Protein AF-A0A0R3VZ69-F1 (afdb_monomer)

Radius of gyration: 22.79 Å; Cα contacts (8 Å, |Δi|>4): 181; chains: 1; bounding box: 46×58×61 Å

Mean predicted aligned error: 8.03 Å

Sequence (178 aa):
MNERQQGGKPVKEMGTLGGEHLPYFGPARAVRAKAWAQECSQSAGGVSLALAERHLDRRLCRPVPRSSPPTVADIIGRALDKVGAYNELSNKEHVVALVDEEMCINCGKCYMTCNDTGYQAIDFDAKTHLPVVREADCTGCTLCHSVCPVPDCIRMVERKTLYMPKRGIPVASTSPVP

pLDDT: mean 87.24, std 14.24, range [51.06, 98.75]

InterPro domains:
  IPR017896 4Fe-4S ferredoxin-type, iron-sulphur binding domain [PS51379] (95-127)
  IPR017896 4Fe-4S ferredoxin-type, iron-sulphur binding domain [PS51379] (129-159)
  IPR017900 4Fe-4S ferredoxin, iron-sulphur binding, conserved site [PS00198] (138-149)

Structure (mmCIF, N/CA/C/O backbone):
data_AF-A0A0R3VZ69-F1
#
_entry.id   AF-A0A0R3VZ69-F1
#
loop_
_atom_site.group_PDB
_atom_site.id
_atom_site.type_symbol
_atom_site.label_atom_id
_atom_site.label_alt_id
_atom_site.label_comp_id
_atom_site.label_asym_id
_atom_site.label_entity_id
_atom_site.label_seq_id
_atom_site.pdbx_PDB_ins_code
_atom_site.Cartn_x
_atom_site.Cartn_y
_atom_site.Cartn_z
_atom_site.occupancy
_atom_site.B_iso_or_equiv
_atom_site.auth_seq_id
_atom_site.auth_comp_id
_atom_site.auth_asym_id
_atom_site.auth_atom_id
_atom_site.pdbx_PDB_model_num
ATOM 1 N N . MET A 1 1 ? -2.264 -15.240 -0.265 1.00 54.81 1 MET A N 1
ATOM 2 C CA . MET A 1 1 ? -2.393 -13.964 0.465 1.00 54.81 1 MET A CA 1
ATOM 3 C C . MET A 1 1 ? -2.608 -14.282 1.922 1.00 54.81 1 MET A C 1
ATOM 5 O O . MET A 1 1 ? -3.413 -15.165 2.207 1.00 54.81 1 MET A O 1
ATOM 9 N N . ASN A 1 2 ? -1.871 -13.617 2.808 1.00 74.88 2 ASN A N 1
ATOM 10 C CA . ASN A 1 2 ? -2.148 -13.723 4.231 1.00 74.88 2 ASN A CA 1
ATOM 11 C C . ASN A 1 2 ? -3.510 -13.102 4.548 1.00 74.88 2 ASN A C 1
ATOM 13 O O . ASN A 1 2 ? -3.947 -12.148 3.900 1.00 74.88 2 ASN A O 1
ATOM 17 N N . GLU A 1 3 ? -4.189 -13.702 5.517 1.00 83.94 3 GLU A N 1
ATOM 18 C CA . GLU A 1 3 ? -5.458 -13.213 6.036 1.00 83.94 3 GLU A CA 1
ATOM 19 C C . GLU A 1 3 ? -5.244 -11.868 6.744 1.00 83.94 3 GLU A C 1
ATOM 21 O O . GLU A 1 3 ? -4.216 -11.664 7.396 1.00 83.94 3 GLU A O 1
ATOM 26 N N . ARG A 1 4 ? -6.204 -10.941 6.607 1.00 89.62 4 ARG A N 1
ATOM 27 C CA . ARG A 1 4 ? -6.159 -9.658 7.321 1.00 89.62 4 ARG A CA 1
ATOM 28 C C . ARG A 1 4 ? -6.141 -9.922 8.816 1.00 89.62 4 ARG A C 1
ATOM 30 O O . ARG A 1 4 ? -7.038 -10.594 9.321 1.00 89.62 4 ARG A O 1
ATOM 37 N N . GLN A 1 5 ? -5.146 -9.390 9.517 1.00 91.38 5 GLN A N 1
ATOM 38 C CA . GLN A 1 5 ? -4.933 -9.717 10.921 1.00 91.38 5 GLN A CA 1
ATOM 39 C C . GLN A 1 5 ? -4.423 -8.535 11.742 1.00 91.38 5 GLN A C 1
ATOM 41 O O . GLN A 1 5 ? -3.716 -7.668 11.233 1.00 91.38 5 GLN A O 1
ATOM 46 N N . GLN A 1 6 ? -4.772 -8.543 13.027 1.00 91.75 6 GLN A N 1
ATOM 47 C CA . GLN A 1 6 ? -4.284 -7.623 14.050 1.00 91.75 6 GLN A CA 1
ATOM 48 C C . GLN A 1 6 ? -3.885 -8.428 15.284 1.00 91.75 6 GLN A C 1
ATOM 50 O O . GLN A 1 6 ? -4.680 -9.196 15.831 1.00 91.75 6 GLN A O 1
ATOM 55 N N . GLY A 1 7 ? -2.626 -8.295 15.710 1.00 89.56 7 GLY A N 1
ATOM 56 C CA . GLY A 1 7 ? -2.080 -9.076 16.826 1.00 89.56 7 GLY A CA 1
ATOM 57 C C . GLY A 1 7 ? -2.152 -10.598 16.619 1.00 89.56 7 GLY A C 1
ATOM 58 O O . GLY A 1 7 ? -2.357 -11.338 17.578 1.00 89.56 7 GLY A O 1
ATOM 59 N N . GLY A 1 8 ? -2.057 -11.066 15.374 1.00 87.94 8 GLY A N 1
ATOM 60 C CA . GLY A 1 8 ? -2.156 -12.475 14.983 1.00 87.94 8 GLY A CA 1
ATOM 61 C C . GLY A 1 8 ? -3.585 -13.003 14.833 1.00 87.94 8 GLY A C 1
ATOM 62 O O . GLY A 1 8 ? -3.759 -14.176 14.508 1.00 87.94 8 GLY A O 1
ATOM 63 N N . LYS A 1 9 ? -4.611 -12.177 15.076 1.00 88.31 9 LYS A N 1
ATOM 64 C CA . LYS A 1 9 ? -6.023 -12.577 15.005 1.00 88.31 9 LYS A CA 1
ATOM 65 C C . LYS A 1 9 ? -6.677 -12.044 13.735 1.00 88.31 9 LYS A C 1
ATOM 67 O O . LYS A 1 9 ? -6.415 -10.892 13.391 1.00 88.31 9 LYS A O 1
ATOM 72 N N . PRO A 1 10 ? -7.544 -12.828 13.072 1.00 86.81 10 PRO A N 1
ATOM 73 C CA . PRO A 1 10 ? -8.233 -12.382 11.871 1.00 86.81 10 PRO A CA 1
ATOM 74 C C . PRO A 1 10 ? -9.130 -11.177 12.168 1.00 86.81 10 PRO A C 1
ATOM 76 O O . PRO A 1 10 ? -9.785 -11.104 13.212 1.00 86.81 10 PRO A O 1
ATOM 79 N N . VAL A 1 11 ? -9.145 -10.228 11.240 1.00 85.25 11 VAL A N 1
ATOM 80 C CA . VAL A 1 11 ? -9.924 -8.990 11.318 1.00 85.25 11 VAL A CA 1
ATOM 81 C C . VAL A 1 11 ? -11.234 -9.146 10.542 1.00 85.25 11 VAL A C 1
ATOM 83 O O . VAL A 1 11 ? -11.251 -9.722 9.456 1.00 85.25 11 VAL A O 1
ATOM 86 N N . LYS A 1 12 ? -12.339 -8.625 11.091 1.00 73.44 12 LYS A N 1
ATOM 87 C CA . LYS A 1 12 ? -13.643 -8.559 10.406 1.00 73.44 12 LYS A CA 1
ATOM 88 C C . LYS A 1 12 ? -13.703 -7.364 9.445 1.00 73.44 12 LYS A C 1
ATOM 90 O O . LYS A 1 12 ? -13.024 -6.367 9.662 1.00 73.44 12 LYS A O 1
ATOM 95 N N . GLU A 1 13 ? -14.496 -7.467 8.379 1.00 67.38 13 GLU A N 1
ATOM 96 C CA . GLU A 1 13 ? -14.535 -6.461 7.307 1.00 67.38 13 GLU A CA 1
ATOM 97 C C . GLU A 1 13 ? -15.086 -5.085 7.733 1.00 67.38 13 GLU A C 1
ATOM 99 O O . GLU A 1 13 ? -15.904 -4.951 8.643 1.00 67.38 13 GLU A O 1
ATOM 104 N N . MET A 1 14 ? -14.641 -4.049 7.014 1.00 54.78 14 MET A N 1
ATOM 105 C CA . MET A 1 14 ? -14.893 -2.622 7.274 1.00 54.78 14 MET A CA 1
ATOM 106 C C . MET A 1 14 ? -16.381 -2.214 7.207 1.00 54.78 14 MET A C 1
ATOM 108 O O . MET A 1 14 ? -16.790 -1.253 7.857 1.00 54.78 14 MET A O 1
ATOM 112 N N . GLY A 1 15 ? -17.210 -2.954 6.456 1.00 52.81 15 GLY A N 1
ATOM 113 C CA . GLY A 1 15 ? -18.628 -2.624 6.231 1.00 52.81 15 GLY A CA 1
ATOM 114 C C . GLY A 1 15 ? -19.481 -2.580 7.505 1.00 52.81 15 GLY A C 1
ATOM 115 O O . GLY A 1 15 ? -20.505 -1.907 7.544 1.00 52.81 15 GLY A O 1
ATOM 116 N N . THR A 1 16 ? -19.030 -3.236 8.575 1.00 51.06 16 THR A N 1
ATOM 117 C CA . THR A 1 16 ? -19.736 -3.321 9.862 1.00 51.06 16 THR A CA 1
ATOM 118 C C . THR A 1 16 ? -19.630 -2.069 10.749 1.00 51.06 16 THR A C 1
ATOM 120 O O . TH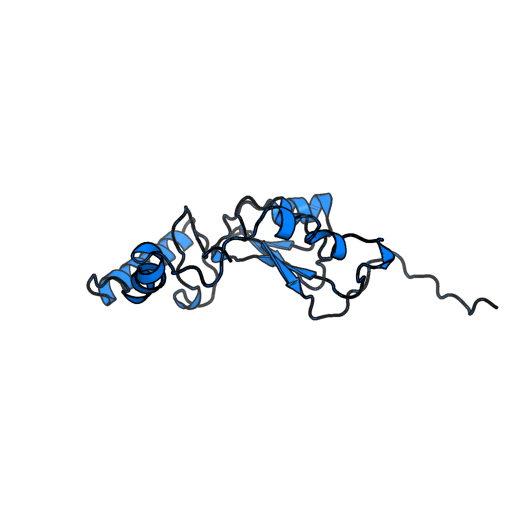R A 1 16 ? -20.287 -2.020 11.785 1.00 51.06 16 THR A O 1
ATOM 123 N N . LEU A 1 17 ? -18.819 -1.063 10.384 1.00 56.12 17 LEU A N 1
ATOM 124 C CA . LEU A 1 17 ? -18.479 0.078 11.259 1.00 56.12 17 LEU A CA 1
ATOM 125 C C . LEU A 1 17 ? -18.846 1.472 10.710 1.00 56.12 17 LEU A C 1
ATOM 127 O O . LEU A 1 17 ? -18.433 2.472 11.288 1.00 56.12 17 LEU A O 1
ATOM 131 N N . GLY A 1 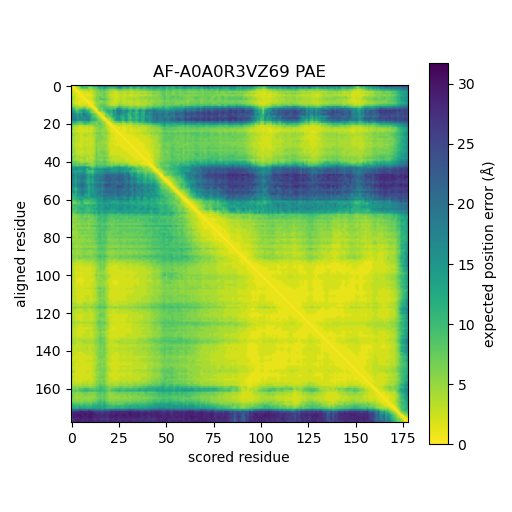18 ? -19.659 1.567 9.651 1.00 53.88 18 GLY A N 1
ATOM 132 C CA . GLY A 1 18 ? -20.225 2.855 9.214 1.00 53.88 18 GLY A CA 1
ATOM 133 C C . GLY A 1 18 ? -19.371 3.675 8.237 1.00 53.88 18 GLY A C 1
ATOM 134 O O . GLY A 1 18 ? -19.572 4.879 8.129 1.00 53.88 18 GLY A O 1
ATOM 135 N N . GLY A 1 19 ? -18.461 3.039 7.494 1.00 58.22 19 GLY A N 1
ATOM 136 C CA . GLY A 1 19 ? -17.820 3.626 6.308 1.00 58.22 19 GLY A CA 1
ATOM 137 C C . GLY A 1 19 ? -16.549 4.450 6.547 1.00 58.22 19 GLY A C 1
ATOM 138 O O . GLY A 1 19 ? -15.791 4.630 5.601 1.00 58.22 19 GLY A O 1
ATOM 139 N N . GLU A 1 20 ? -16.267 4.887 7.777 1.00 69.19 20 GLU A N 1
ATOM 140 C CA . GLU A 1 20 ? -14.974 5.488 8.141 1.00 69.19 20 GLU A CA 1
ATOM 141 C C . GLU A 1 20 ? -14.034 4.445 8.762 1.00 69.19 20 GLU A C 1
ATOM 143 O O . GLU A 1 20 ? -14.451 3.608 9.570 1.00 69.19 20 GLU A O 1
ATOM 148 N N . HIS A 1 21 ? -12.747 4.493 8.401 1.00 77.88 21 HIS A N 1
ATOM 149 C CA . HIS A 1 21 ? -11.756 3.572 8.953 1.00 77.88 21 HIS A CA 1
ATOM 150 C C . HIS A 1 21 ? -11.407 3.930 10.399 1.00 77.88 21 HIS A C 1
ATOM 152 O O . HIS A 1 21 ? -10.919 5.021 10.702 1.00 77.88 21 HIS A O 1
ATOM 158 N N . LEU A 1 22 ? -11.669 2.991 11.310 1.00 87.69 22 LEU A N 1
ATOM 159 C CA . LEU A 1 22 ? -11.436 3.164 12.739 1.00 87.69 22 LEU A CA 1
ATOM 160 C C . LEU A 1 22 ? -10.125 2.482 13.154 1.00 87.69 22 LEU A C 1
ATOM 162 O O . LEU A 1 22 ? -10.066 1.245 13.141 1.00 87.69 22 LEU A O 1
ATOM 166 N N . PRO A 1 23 ? -9.105 3.230 13.615 1.00 91.50 23 PRO A N 1
ATOM 167 C CA . PRO A 1 23 ? -7.871 2.629 14.099 1.00 91.50 23 PRO A CA 1
ATOM 168 C C . PRO A 1 23 ? -8.077 1.876 15.423 1.00 91.50 23 PRO A C 1
ATOM 170 O O . PRO A 1 23 ? -9.072 2.033 16.138 1.00 91.50 23 PRO A O 1
ATOM 173 N N . TYR A 1 24 ? -7.090 1.063 15.797 1.00 92.69 24 TYR A N 1
ATOM 174 C CA . TYR A 1 24 ? -7.160 0.168 16.958 1.00 92.69 24 TYR A CA 1
ATOM 175 C C . TYR A 1 24 ? -6.772 0.827 18.297 1.00 92.69 24 TYR A C 1
ATOM 177 O O . TYR A 1 24 ? -6.461 0.134 19.270 1.00 92.69 24 TYR A O 1
ATOM 185 N N . PHE A 1 25 ? -6.823 2.158 18.393 1.00 94.25 25 PHE A N 1
ATOM 186 C CA . PHE A 1 25 ? -6.474 2.913 19.602 1.00 94.25 25 PHE A CA 1
ATOM 187 C C . PHE A 1 25 ? -7.507 3.998 19.949 1.00 94.25 25 PHE A C 1
ATOM 189 O O . PHE A 1 25 ? -8.414 4.303 19.175 1.00 94.25 25 PHE A O 1
ATOM 196 N N . GLY A 1 26 ? -7.386 4.562 21.156 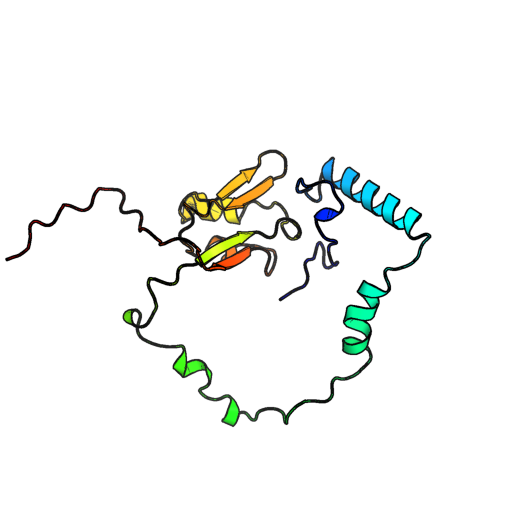1.00 94.38 26 GLY A N 1
ATOM 197 C CA . GLY A 1 26 ? -8.179 5.712 21.600 1.00 94.38 26 GLY A CA 1
ATOM 198 C C . GLY A 1 26 ? -9.704 5.496 21.541 1.00 94.38 26 GLY A C 1
ATOM 199 O O . GLY A 1 26 ? -10.177 4.394 21.840 1.00 94.38 26 GLY A O 1
ATOM 200 N N . PRO A 1 27 ? -10.495 6.526 21.175 1.00 92.44 27 PRO A N 1
ATOM 201 C CA . PRO A 1 27 ? -11.954 6.419 21.116 1.00 92.44 27 PRO A CA 1
ATOM 202 C C . PRO A 1 27 ? -12.433 5.446 20.029 1.00 92.44 27 PRO A C 1
ATOM 204 O O . PRO A 1 27 ? -13.421 4.743 20.235 1.00 92.44 27 PRO A O 1
ATOM 207 N N . ALA A 1 28 ? -11.702 5.331 18.916 1.00 90.62 28 ALA A N 1
ATOM 208 C CA . ALA A 1 28 ? -12.013 4.395 17.839 1.00 90.62 28 ALA A CA 1
ATOM 209 C C . ALA A 1 28 ? -12.009 2.937 18.332 1.00 90.62 28 ALA A C 1
ATOM 211 O O . ALA A 1 28 ? -12.936 2.178 18.045 1.00 90.62 28 ALA A O 1
ATOM 212 N N . ARG A 1 29 ? -11.052 2.566 19.195 1.00 91.38 29 ARG A N 1
ATOM 213 C CA . ARG A 1 29 ? -11.031 1.244 19.845 1.00 91.38 29 ARG A CA 1
ATOM 214 C C . ARG A 1 29 ? -12.297 0.967 20.660 1.00 91.38 29 ARG A C 1
ATOM 216 O O . ARG A 1 29 ? -12.786 -0.161 20.646 1.00 91.38 29 ARG A O 1
ATOM 223 N N . ALA A 1 30 ? -12.834 1.969 21.358 1.00 91.62 30 ALA A N 1
ATOM 224 C CA . ALA A 1 30 ? -14.067 1.815 22.130 1.00 91.62 30 ALA A CA 1
ATOM 225 C C . ALA A 1 30 ? -15.285 1.601 21.218 1.00 91.62 30 ALA A C 1
ATOM 227 O O . ALA A 1 30 ? -16.148 0.786 21.537 1.00 91.62 30 ALA A O 1
ATOM 228 N N . VAL A 1 31 ? -15.335 2.278 20.066 1.00 90.62 31 VAL A N 1
ATOM 229 C CA . VAL A 1 31 ? -16.375 2.059 19.048 1.00 90.62 31 VAL A CA 1
ATOM 230 C C . VAL A 1 31 ? -16.292 0.635 18.493 1.00 90.62 31 VAL A C 1
ATOM 232 O O . VAL A 1 31 ? -17.295 -0.077 18.509 1.00 90.62 31 VAL A O 1
ATOM 235 N N . ARG A 1 32 ? -15.093 0.166 18.117 1.00 88.56 32 ARG A N 1
ATOM 236 C CA . ARG A 1 32 ? -14.876 -1.220 17.658 1.00 88.56 32 ARG A CA 1
ATOM 237 C C . ARG A 1 32 ? -15.292 -2.247 18.717 1.00 88.56 32 ARG A C 1
ATOM 239 O O . ARG A 1 32 ? -15.941 -3.235 18.390 1.00 88.56 32 ARG A O 1
ATOM 246 N N . ALA A 1 33 ? -14.966 -2.004 19.988 1.00 89.38 33 ALA A N 1
ATOM 247 C CA . ALA A 1 33 ? -15.356 -2.882 21.093 1.00 89.38 33 ALA A CA 1
ATOM 248 C C . ALA A 1 33 ? -16.879 -2.929 21.305 1.00 89.38 33 ALA A C 1
ATOM 250 O O . ALA A 1 33 ? -17.425 -4.001 21.554 1.00 89.38 33 ALA A O 1
ATOM 251 N N . LYS A 1 34 ? -17.573 -1.790 21.174 1.00 90.38 34 LYS A N 1
ATOM 252 C CA . LYS A 1 34 ? -19.042 -1.732 21.240 1.00 90.38 34 LYS A CA 1
ATOM 253 C C . LYS A 1 34 ? -19.687 -2.500 20.090 1.00 90.38 34 LYS A C 1
ATOM 255 O O . LYS A 1 34 ? -20.588 -3.290 20.348 1.00 90.38 34 LYS A O 1
ATOM 260 N N . ALA A 1 35 ? -19.205 -2.310 18.863 1.00 86.81 35 ALA A N 1
ATOM 261 C CA . ALA A 1 35 ? -19.694 -3.043 17.698 1.00 86.81 35 ALA A CA 1
ATOM 262 C C . ALA A 1 35 ? -19.488 -4.556 17.864 1.00 86.81 35 ALA A C 1
ATOM 264 O O . ALA A 1 35 ? -20.416 -5.335 17.668 1.00 86.81 35 ALA A O 1
ATOM 265 N N . TRP A 1 36 ? -18.307 -4.968 18.339 1.00 85.19 36 TRP A N 1
ATOM 266 C CA . TRP A 1 36 ? -18.034 -6.367 18.667 1.00 85.19 36 TRP A CA 1
ATOM 267 C C . TRP A 1 36 ? -18.999 -6.916 19.729 1.00 85.19 36 TRP A C 1
ATOM 269 O O . TRP A 1 36 ? -19.544 -8.003 19.568 1.00 85.19 36 TRP A O 1
ATOM 279 N N . ALA A 1 37 ? -19.248 -6.165 20.807 1.00 87.12 37 ALA A N 1
ATOM 280 C CA . ALA A 1 37 ? -20.163 -6.582 21.868 1.00 87.12 37 ALA A CA 1
ATOM 281 C C . ALA A 1 37 ? -21.620 -6.697 21.386 1.00 87.12 37 ALA A C 1
ATOM 283 O O . ALA A 1 37 ? -22.311 -7.641 21.767 1.00 87.12 37 ALA A O 1
ATOM 284 N N . GLN A 1 38 ? -22.073 -5.769 20.537 1.00 87.25 38 GLN A N 1
ATOM 285 C CA . GLN A 1 38 ? -23.390 -5.827 19.895 1.00 87.25 38 GLN A CA 1
ATOM 286 C C . GLN A 1 38 ? -23.520 -7.057 18.995 1.00 87.25 38 GLN A C 1
ATOM 288 O O . GLN A 1 38 ? -24.536 -7.740 19.021 1.00 87.25 38 GLN A O 1
ATOM 293 N N . GLU A 1 39 ? -22.482 -7.386 18.235 1.00 82.31 39 GLU A N 1
ATOM 294 C CA . GLU A 1 39 ? -22.484 -8.581 17.395 1.00 82.31 39 GLU A CA 1
ATOM 295 C C . GLU A 1 39 ? -22.500 -9.867 18.241 1.00 82.31 39 GLU A C 1
ATOM 297 O O . GLU A 1 39 ? -23.242 -10.806 17.948 1.00 82.31 39 GLU A O 1
ATOM 302 N N . CYS A 1 40 ? -21.735 -9.915 19.337 1.00 82.44 40 CYS A N 1
ATOM 303 C CA . CYS A 1 40 ? -21.761 -11.036 20.280 1.00 82.44 40 CYS A CA 1
ATOM 304 C C . CYS A 1 40 ? -23.139 -11.233 20.931 1.00 82.44 40 CYS A C 1
ATOM 306 O O . CYS A 1 40 ? -23.548 -12.374 21.146 1.00 82.44 40 CYS A O 1
ATOM 308 N N . SER A 1 41 ? -23.862 -10.151 21.243 1.00 85.44 41 SER A N 1
ATOM 309 C CA . SER A 1 41 ? -25.214 -10.258 21.800 1.00 85.44 41 SER A CA 1
ATOM 310 C C . SER A 1 41 ? -26.238 -10.682 20.745 1.00 85.44 41 SER A C 1
ATOM 312 O O . SER A 1 41 ? -27.060 -11.552 21.021 1.00 85.44 41 SER A O 1
ATOM 314 N N . GLN A 1 42 ? -26.151 -10.142 19.525 1.00 85.25 42 GLN A N 1
ATOM 315 C CA . GLN A 1 42 ? -27.035 -10.495 18.406 1.00 85.25 42 GLN A CA 1
ATOM 316 C C . GLN A 1 42 ? -26.855 -11.940 17.942 1.00 85.25 42 GLN A C 1
ATOM 318 O O . GLN A 1 42 ? -27.826 -12.607 17.600 1.00 85.25 42 GLN A O 1
ATOM 323 N N . SER A 1 43 ? -25.622 -12.443 17.966 1.00 80.38 43 SER A N 1
ATOM 324 C CA . SER A 1 43 ? -25.329 -13.845 17.659 1.00 80.38 43 SER A CA 1
ATOM 325 C C . SER A 1 43 ? -25.759 -14.810 18.770 1.00 80.38 43 SER A C 1
ATOM 327 O O . SER A 1 43 ? -25.663 -16.017 18.572 1.00 80.38 43 SER A O 1
ATOM 329 N N . ALA A 1 44 ? -26.230 -14.316 19.925 1.00 77.25 44 ALA A N 1
ATOM 330 C CA . ALA A 1 44 ? -26.593 -15.115 21.100 1.00 77.25 44 ALA A CA 1
ATOM 331 C C . ALA A 1 44 ? -25.486 -16.102 21.536 1.00 77.25 44 ALA A C 1
ATOM 333 O O . ALA A 1 44 ? -25.766 -17.208 21.995 1.00 77.25 44 ALA A O 1
ATOM 334 N N . GLY A 1 45 ? -24.213 -15.722 21.363 1.00 66.25 45 GLY A N 1
ATOM 335 C CA . GLY A 1 45 ? -23.066 -16.606 21.615 1.00 66.25 45 GLY A CA 1
ATOM 336 C C . GLY A 1 45 ? -22.805 -17.649 20.519 1.00 66.25 45 GLY A C 1
ATOM 337 O O . GLY A 1 45 ? -21.892 -18.463 20.650 1.00 66.25 45 GLY A O 1
ATOM 338 N N . GLY A 1 46 ? -23.564 -17.613 19.424 1.00 67.12 46 GLY A N 1
ATOM 339 C CA . GLY A 1 46 ? -23.289 -18.356 18.205 1.00 67.12 46 GLY A CA 1
ATOM 340 C C . GLY A 1 46 ? -21.955 -17.921 17.610 1.00 67.12 46 GLY A C 1
ATOM 341 O O . GLY A 1 46 ? -21.760 -16.770 17.223 1.00 67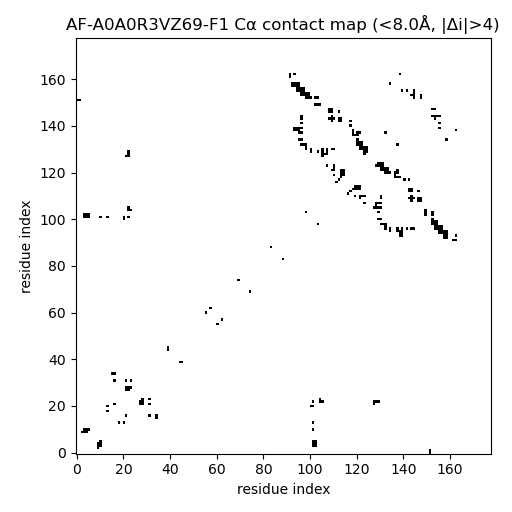.12 46 GLY A O 1
ATOM 342 N N . VAL A 1 47 ? -21.007 -18.849 17.529 1.00 62.91 47 VAL A N 1
ATOM 343 C CA . VAL A 1 47 ? -19.763 -18.619 16.793 1.00 62.91 47 VAL A CA 1
ATOM 344 C C . VAL A 1 47 ? -20.115 -18.580 15.307 1.00 62.91 47 VAL A C 1
ATOM 346 O O . VAL A 1 47 ? -20.909 -19.402 14.850 1.00 62.91 47 VAL A O 1
ATOM 349 N N . SER A 1 48 ? -19.529 -17.665 14.527 1.00 61.03 48 SER A N 1
ATOM 350 C CA . SER A 1 48 ? -19.663 -17.717 13.069 1.00 61.03 48 SER A CA 1
ATOM 351 C C . SER A 1 48 ? -19.047 -19.027 12.561 1.00 61.03 48 SER A C 1
ATOM 353 O O . SER A 1 48 ? -17.833 -19.093 12.337 1.00 61.03 48 SER A O 1
ATOM 355 N N . LEU A 1 49 ? -19.871 -20.065 12.388 1.00 56.34 49 LEU A N 1
ATOM 356 C CA . LEU A 1 49 ? -19.481 -21.351 11.806 1.00 56.34 49 LEU A CA 1
ATOM 357 C C . LEU A 1 49 ? -18.722 -21.122 10.498 1.00 56.34 49 LEU A C 1
ATOM 359 O O . LEU A 1 49 ? -17.643 -21.666 10.332 1.00 56.34 49 LEU A O 1
ATOM 363 N N . ALA A 1 50 ? -19.143 -20.147 9.690 1.00 56.06 50 ALA A N 1
ATOM 364 C CA . ALA A 1 50 ? -18.474 -19.751 8.453 1.00 56.06 50 ALA A CA 1
ATOM 365 C C . ALA A 1 50 ? -16.982 -19.350 8.585 1.00 56.06 50 ALA A C 1
ATOM 367 O O . ALA A 1 50 ? -16.244 -19.427 7.606 1.00 56.06 50 ALA A O 1
ATOM 368 N N . LEU A 1 51 ? -16.492 -18.881 9.743 1.00 55.66 51 LEU A N 1
ATOM 369 C CA . LEU A 1 51 ? -15.056 -18.598 9.949 1.00 55.66 51 LEU A CA 1
ATOM 370 C C . LEU A 1 51 ? -14.296 -19.851 10.417 1.00 55.66 51 LEU A C 1
ATOM 372 O O . LEU A 1 51 ? -13.156 -20.064 10.013 1.00 55.66 51 LEU A O 1
ATOM 376 N N . ALA A 1 52 ? -14.938 -20.696 11.228 1.00 56.22 52 ALA A N 1
ATOM 377 C CA . ALA A 1 52 ? -14.383 -21.979 11.652 1.00 56.22 52 ALA A CA 1
ATOM 378 C C . ALA A 1 52 ? -14.317 -22.976 10.475 1.00 56.22 52 ALA A C 1
ATOM 380 O O . ALA A 1 52 ? -13.279 -23.587 10.225 1.00 56.22 52 ALA A O 1
ATOM 381 N N . GLU A 1 53 ? -15.388 -23.071 9.691 1.00 55.97 53 GLU A N 1
ATOM 382 C CA . GLU A 1 53 ? -15.556 -23.970 8.545 1.00 55.97 53 GLU A CA 1
ATOM 383 C C . GLU A 1 53 ? -14.604 -23.642 7.392 1.00 55.97 53 GLU A C 1
ATOM 385 O O . GLU A 1 53 ? -14.061 -24.560 6.783 1.00 55.97 53 GLU A O 1
ATOM 390 N N . ARG A 1 54 ? -14.282 -22.356 7.159 1.00 57.28 54 ARG A N 1
ATOM 391 C CA . ARG A 1 54 ? -13.32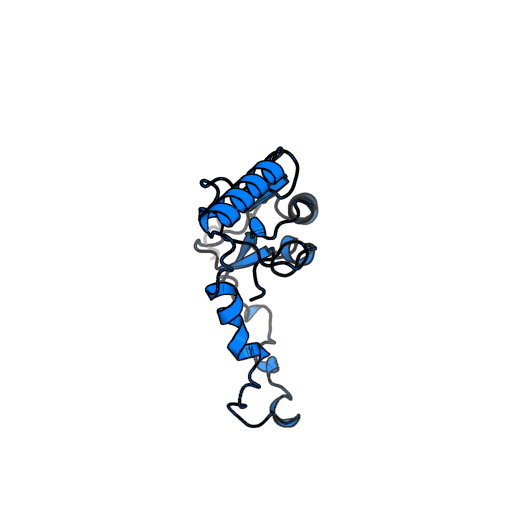6 -21.914 6.118 1.00 57.28 54 ARG A CA 1
ATOM 392 C C . ARG A 1 54 ? -11.954 -22.597 6.204 1.00 57.28 54 ARG A C 1
ATOM 394 O O . ARG A 1 54 ? -11.212 -22.628 5.217 1.00 57.28 54 ARG A O 1
ATOM 401 N N . HIS A 1 55 ? -11.594 -23.137 7.369 1.00 56.53 55 HIS A N 1
ATOM 402 C CA . HIS A 1 55 ? -10.318 -23.809 7.600 1.00 56.53 55 HIS A CA 1
ATOM 403 C C . HIS A 1 55 ? -10.419 -25.193 8.248 1.00 56.53 55 HIS A C 1
ATOM 405 O O . HIS A 1 55 ? -9.370 -25.825 8.406 1.00 56.53 55 HIS A O 1
ATOM 411 N N . LEU A 1 56 ? -11.618 -25.683 8.594 1.00 58.22 56 LEU A N 1
ATOM 412 C CA . LEU A 1 56 ? -11.776 -27.016 9.183 1.00 58.22 56 LEU A CA 1
ATOM 413 C C . LEU A 1 56 ? -11.277 -28.092 8.210 1.00 58.22 56 LEU A C 1
ATOM 415 O O . LEU A 1 56 ? -10.399 -28.865 8.580 1.00 58.22 56 LEU A O 1
ATOM 419 N N . ASP A 1 57 ? -11.697 -28.053 6.943 1.00 57.41 57 ASP A N 1
ATOM 420 C CA . ASP A 1 57 ? -11.269 -29.035 5.933 1.00 57.41 57 ASP A CA 1
ATOM 421 C C . ASP A 1 57 ? -9.750 -29.032 5.712 1.00 57.41 57 ASP A C 1
ATOM 423 O O . ASP A 1 57 ? -9.134 -30.076 5.517 1.00 57.41 57 ASP A O 1
ATOM 427 N N . ARG A 1 58 ? -9.105 -27.859 5.798 1.00 58.47 58 ARG A N 1
ATOM 428 C CA . ARG A 1 58 ? -7.655 -27.722 5.575 1.00 58.47 58 ARG A CA 1
ATOM 429 C C . ARG A 1 58 ? -6.812 -28.167 6.771 1.00 58.47 58 ARG A C 1
ATOM 431 O O . ARG A 1 58 ? -5.640 -28.491 6.590 1.00 58.47 58 ARG A O 1
ATOM 438 N N . ARG A 1 59 ? -7.359 -28.097 7.991 1.00 60.16 59 ARG A N 1
ATOM 439 C CA . ARG A 1 59 ? -6.647 -28.445 9.235 1.00 60.16 59 ARG A CA 1
ATOM 440 C C . ARG A 1 59 ? -6.979 -29.848 9.737 1.00 60.16 59 ARG A C 1
ATOM 442 O O . ARG A 1 59 ? -6.127 -30.455 10.375 1.00 60.16 59 ARG A O 1
ATOM 449 N N . LEU A 1 60 ? -8.184 -30.343 9.464 1.00 71.56 60 LEU A N 1
ATOM 450 C CA . LEU A 1 60 ? -8.651 -31.655 9.912 1.00 71.56 60 LEU A CA 1
ATOM 451 C C . LEU A 1 60 ? -8.388 -32.756 8.885 1.00 71.56 60 LEU A C 1
ATOM 453 O O . LEU A 1 60 ? -8.198 -33.907 9.271 1.00 71.56 60 LEU A O 1
ATOM 457 N N . CYS A 1 61 ? -8.323 -32.421 7.595 1.00 70.94 61 CYS A N 1
ATOM 458 C CA . CYS A 1 61 ? -7.986 -33.379 6.552 1.00 70.94 61 CYS A CA 1
ATOM 459 C C . CYS A 1 61 ? -6.616 -33.052 5.962 1.00 70.94 61 CYS A C 1
ATOM 461 O O . CYS A 1 61 ? -6.352 -31.934 5.517 1.00 70.94 61 CYS A O 1
ATOM 463 N N . ARG A 1 62 ? -5.732 -34.055 5.913 1.00 78.06 62 ARG A N 1
ATOM 464 C CA . ARG A 1 62 ? -4.520 -33.958 5.099 1.00 78.06 62 ARG A CA 1
ATOM 465 C C . ARG A 1 62 ? -4.965 -33.869 3.634 1.00 78.06 62 ARG A C 1
ATOM 467 O O . ARG A 1 62 ? -5.603 -34.812 3.164 1.00 78.06 62 ARG A O 1
ATOM 474 N N . PRO A 1 63 ? -4.634 -32.792 2.899 1.00 79.69 63 PRO A N 1
ATOM 475 C CA . PRO A 1 63 ? -4.971 -32.724 1.489 1.00 79.69 63 PRO A CA 1
ATOM 476 C C . PRO A 1 63 ? -4.275 -33.872 0.758 1.00 79.69 63 PRO A C 1
ATOM 478 O O . PRO A 1 63 ? -3.072 -34.085 0.941 1.00 79.69 63 PRO A O 1
ATOM 481 N N . VAL A 1 64 ? -5.020 -34.603 -0.071 1.00 83.06 64 VAL A N 1
ATOM 482 C CA . VAL A 1 64 ? -4.422 -35.590 -0.972 1.00 83.06 64 VAL A CA 1
ATOM 483 C C . VAL A 1 64 ? -3.561 -34.820 -1.981 1.00 83.06 64 VAL A C 1
ATOM 485 O O . VAL A 1 64 ? -4.075 -33.901 -2.630 1.00 83.06 64 VAL A O 1
ATOM 488 N N . PRO A 1 65 ? -2.255 -35.126 -2.104 1.00 84.25 65 PRO A N 1
ATOM 489 C CA . PRO A 1 65 ? -1.403 -34.480 -3.092 1.00 84.25 65 PRO A CA 1
ATOM 490 C C . PRO A 1 65 ? -1.989 -34.683 -4.491 1.00 84.25 65 PRO A C 1
ATOM 492 O O . PRO A 1 65 ? -2.257 -35.812 -4.893 1.00 84.25 65 PRO A O 1
ATOM 495 N N . ARG A 1 66 ? -2.190 -33.591 -5.237 1.00 86.12 66 ARG A N 1
ATOM 496 C CA . ARG A 1 66 ? -2.698 -33.658 -6.621 1.00 86.12 66 ARG A CA 1
ATOM 497 C C . ARG A 1 66 ? -1.674 -34.256 -7.595 1.00 86.12 66 ARG A C 1
ATOM 499 O O . ARG A 1 66 ? -2.044 -34.660 -8.689 1.00 86.12 66 ARG A O 1
ATOM 506 N N . SER A 1 67 ? -0.400 -34.283 -7.207 1.00 89.81 67 SER A N 1
ATOM 507 C CA . SER A 1 67 ? 0.721 -34.794 -7.993 1.00 89.81 67 SER A CA 1
ATOM 508 C C . SER A 1 67 ? 1.834 -35.305 -7.075 1.00 89.81 67 SER A C 1
ATOM 510 O O . SER A 1 67 ? 1.850 -35.008 -5.875 1.00 89.81 67 SER A O 1
ATOM 512 N N . SER A 1 68 ? 2.789 -36.045 -7.643 1.00 90.94 68 SER A N 1
ATOM 513 C CA . SER A 1 68 ? 4.025 -36.404 -6.947 1.00 90.94 68 SER A CA 1
ATOM 514 C C . SER A 1 68 ? 4.820 -35.148 -6.551 1.00 90.94 68 SER A C 1
ATOM 516 O O . SER A 1 68 ? 4.775 -34.145 -7.274 1.00 90.94 68 SER A O 1
ATOM 518 N N . PRO A 1 69 ? 5.549 -35.175 -5.419 1.00 91.75 69 PRO A N 1
ATOM 519 C CA . PRO A 1 69 ? 6.475 -34.107 -5.065 1.00 91.75 69 PRO A CA 1
ATOM 520 C C . PRO A 1 69 ? 7.536 -33.925 -6.160 1.00 91.75 69 PRO A C 1
ATOM 522 O O . PRO A 1 69 ? 8.005 -34.928 -6.704 1.00 91.75 69 PRO A O 1
ATOM 525 N N . PRO A 1 70 ? 7.926 -32.682 -6.484 1.00 94.19 70 PRO A N 1
ATOM 526 C CA . PRO A 1 70 ? 8.992 -32.440 -7.444 1.00 94.19 70 PRO A CA 1
ATOM 527 C C . PRO A 1 70 ? 10.327 -32.963 -6.909 1.00 94.19 70 PRO A C 1
ATOM 529 O O . PRO A 1 70 ? 10.630 -32.859 -5.718 1.00 94.19 70 PRO A O 1
ATOM 532 N N . THR A 1 71 ? 11.140 -33.502 -7.807 1.00 96.88 71 THR A N 1
ATOM 533 C CA . THR A 1 71 ? 12.536 -33.842 -7.545 1.00 96.88 71 THR A CA 1
ATOM 534 C C . THR A 1 71 ? 13.412 -32.588 -7.583 1.00 96.88 71 THR A C 1
ATOM 536 O O . THR A 1 71 ? 13.004 -31.529 -8.060 1.00 96.88 71 THR A O 1
ATOM 539 N N . VAL A 1 72 ? 14.657 -32.695 -7.110 1.00 97.12 72 VAL A N 1
ATOM 540 C CA . VAL A 1 72 ? 15.634 -31.598 -7.232 1.00 97.12 72 VAL A CA 1
ATOM 541 C C . VAL A 1 72 ? 15.853 -31.232 -8.705 1.00 97.12 72 VAL A C 1
ATOM 543 O O . VAL A 1 72 ? 15.879 -30.049 -9.039 1.00 97.12 72 VAL A O 1
ATOM 546 N N . ALA A 1 73 ? 15.929 -32.237 -9.586 1.00 97.12 73 ALA A N 1
ATOM 547 C CA . ALA A 1 73 ? 16.077 -32.041 -11.027 1.00 97.12 73 ALA A CA 1
ATOM 548 C C . ALA A 1 73 ? 14.918 -31.232 -11.623 1.00 97.12 73 ALA A C 1
ATOM 550 O O . ALA A 1 73 ? 15.149 -30.389 -12.483 1.00 97.12 73 ALA A O 1
ATOM 5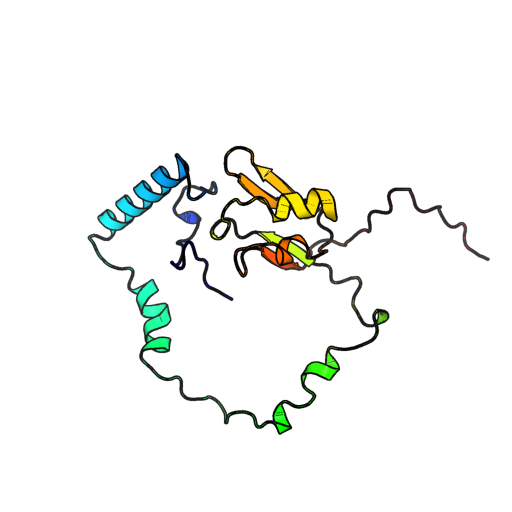51 N N . ASP A 1 74 ? 13.699 -31.414 -11.107 1.00 95.69 74 ASP A N 1
ATOM 552 C CA . ASP A 1 74 ? 12.541 -30.657 -11.571 1.00 95.69 74 ASP A CA 1
ATOM 553 C C . ASP A 1 74 ? 12.635 -29.169 -11.229 1.00 95.69 74 ASP A C 1
ATOM 555 O O . ASP A 1 74 ? 11.969 -28.384 -11.891 1.00 95.69 74 ASP A O 1
ATOM 559 N N . ILE A 1 75 ? 13.387 -28.770 -10.195 1.00 96.38 75 ILE A N 1
ATOM 560 C CA . ILE A 1 75 ? 13.435 -27.395 -9.659 1.00 96.38 75 ILE A CA 1
ATOM 561 C C . ILE A 1 75 ? 14.633 -26.605 -10.201 1.00 96.38 75 ILE A C 1
ATOM 563 O O . ILE A 1 75 ? 14.538 -25.381 -10.346 1.00 96.38 75 ILE A O 1
ATOM 567 N N . ILE A 1 76 ? 15.747 -27.279 -10.504 1.00 97.75 76 ILE A N 1
ATOM 568 C CA . ILE A 1 76 ? 16.964 -26.638 -11.016 1.00 97.75 76 ILE A CA 1
ATOM 569 C C . ILE A 1 76 ? 16.623 -25.799 -12.257 1.00 97.75 76 ILE A C 1
ATOM 571 O O . ILE A 1 76 ? 16.078 -26.294 -13.237 1.00 97.75 76 ILE A O 1
ATOM 575 N N . GLY A 1 77 ? 16.939 -24.503 -12.203 1.00 97.25 77 GLY A N 1
ATOM 576 C CA . GLY A 1 77 ? 16.780 -23.583 -13.332 1.00 97.25 77 GLY A CA 1
ATOM 577 C C . GLY A 1 77 ? 15.384 -22.976 -13.533 1.00 97.25 77 GLY A C 1
ATOM 578 O O . GLY A 1 77 ? 15.238 -22.132 -14.411 1.00 97.25 77 GLY A O 1
ATOM 579 N N . ARG A 1 78 ? 14.371 -23.308 -12.715 1.00 96.56 78 ARG A N 1
ATOM 580 C CA . ARG A 1 78 ? 12.979 -22.828 -12.905 1.00 96.56 78 ARG A CA 1
ATOM 581 C C . ARG A 1 78 ? 12.770 -21.311 -12.925 1.00 96.56 78 ARG A C 1
ATOM 583 O O . ARG A 1 78 ? 11.733 -20.880 -13.405 1.00 96.56 78 ARG A O 1
ATOM 590 N N . ALA A 1 79 ? 13.681 -20.531 -12.345 1.00 97.38 79 ALA A N 1
ATOM 591 C CA . ALA A 1 79 ? 13.568 -19.072 -12.260 1.00 97.38 79 ALA A CA 1
ATOM 592 C C . ALA A 1 79 ? 14.445 -18.332 -13.286 1.00 97.38 79 ALA A C 1
ATOM 594 O O . ALA A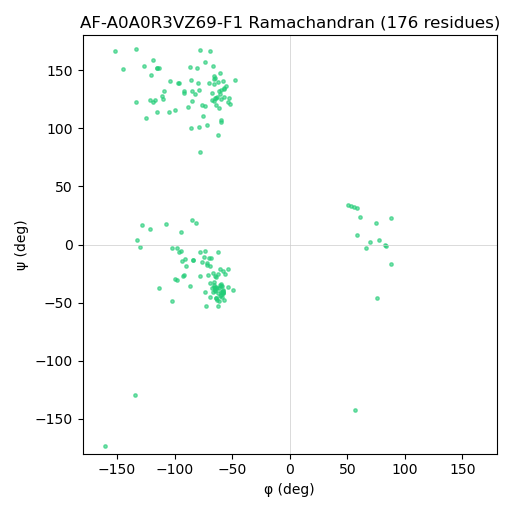 1 79 ? 14.427 -17.103 -13.318 1.00 97.38 79 ALA A O 1
ATOM 595 N N . LEU A 1 80 ? 15.239 -19.053 -14.091 1.00 97.44 80 LEU A N 1
ATOM 596 C CA . LEU A 1 80 ? 16.186 -18.440 -15.030 1.00 97.44 80 LEU A CA 1
ATOM 597 C C . LEU A 1 80 ? 15.480 -17.643 -16.134 1.00 97.44 80 LEU A C 1
ATOM 599 O O . LEU A 1 80 ? 16.038 -16.669 -16.616 1.00 97.44 80 LEU A O 1
ATOM 603 N N . ASP A 1 81 ? 14.240 -17.998 -16.479 1.00 96.19 81 ASP A N 1
ATOM 604 C CA . ASP A 1 81 ? 13.399 -17.266 -17.435 1.00 96.19 81 ASP A CA 1
ATOM 605 C C . ASP A 1 81 ? 12.915 -15.900 -16.908 1.00 96.19 81 ASP A C 1
ATOM 607 O O . ASP A 1 81 ? 12.358 -15.113 -17.670 1.00 96.19 81 ASP A O 1
ATOM 611 N N . LYS A 1 82 ? 13.090 -15.614 -15.608 1.00 96.81 82 LYS A N 1
ATOM 612 C CA . LYS A 1 82 ? 12.741 -14.328 -14.972 1.00 96.81 82 LYS A CA 1
ATOM 613 C C . LYS A 1 82 ? 13.931 -13.383 -14.810 1.00 96.81 82 LYS A C 1
ATOM 615 O O . LYS A 1 82 ? 13.751 -12.276 -14.307 1.00 96.81 82 LYS A O 1
ATOM 620 N N . VAL A 1 83 ? 15.134 -13.813 -15.188 1.00 97.06 83 VAL A N 1
ATOM 621 C CA . VAL A 1 83 ? 16.371 -13.033 -15.066 1.00 97.06 83 VAL A CA 1
ATOM 622 C C . VAL A 1 83 ? 16.839 -12.638 -16.463 1.00 97.06 83 VAL A C 1
ATOM 624 O O . VAL A 1 83 ? 17.044 -13.500 -17.309 1.00 97.06 83 VAL A O 1
ATOM 627 N N . GLY A 1 84 ? 17.035 -11.342 -16.689 1.00 96.62 84 GLY A N 1
ATOM 628 C CA . GLY A 1 84 ? 17.390 -10.793 -17.997 1.00 96.62 84 GLY A CA 1
ATOM 629 C C . GLY A 1 84 ? 18.000 -9.399 -17.890 1.00 96.62 84 GLY A C 1
ATOM 630 O O . GLY A 1 84 ? 18.274 -8.907 -16.789 1.00 96.62 84 GLY A O 1
ATOM 631 N N . ALA A 1 85 ? 18.237 -8.757 -19.031 1.00 97.88 85 ALA A N 1
ATOM 632 C CA . ALA A 1 85 ? 18.749 -7.392 -19.064 1.00 97.88 85 ALA A CA 1
ATOM 633 C C . ALA A 1 85 ? 17.667 -6.362 -18.679 1.00 97.88 85 ALA A C 1
ATOM 635 O O . ALA A 1 85 ? 16.469 -6.599 -18.811 1.00 97.88 85 ALA A O 1
ATOM 636 N N . TYR A 1 86 ? 18.070 -5.174 -18.217 1.00 96.56 86 TYR A N 1
ATOM 637 C CA . TYR A 1 86 ? 17.125 -4.141 -17.755 1.00 96.56 86 TYR A CA 1
ATOM 638 C C . TYR A 1 86 ? 16.124 -3.700 -18.839 1.00 96.56 86 TYR A C 1
ATOM 640 O O . TYR A 1 86 ? 14.964 -3.436 -18.556 1.00 96.56 86 TYR A O 1
ATOM 648 N N . ASN A 1 87 ? 16.564 -3.645 -20.091 1.00 96.31 87 ASN A N 1
ATOM 649 C CA . ASN A 1 87 ? 15.755 -3.317 -21.265 1.00 96.31 87 ASN A CA 1
ATOM 650 C C . ASN A 1 87 ? 14.711 -4.389 -21.630 1.00 96.31 87 ASN A C 1
ATOM 652 O O . ASN A 1 87 ? 13.836 -4.107 -22.446 1.00 96.31 87 ASN A O 1
ATOM 656 N N . GLU A 1 88 ? 14.782 -5.582 -21.036 1.00 96.38 88 GLU A N 1
ATOM 657 C CA . GLU A 1 88 ? 13.738 -6.610 -21.133 1.00 96.38 88 GLU A CA 1
ATOM 658 C C . GLU A 1 88 ? 12.613 -6.378 -20.108 1.00 96.38 88 GLU A C 1
ATOM 660 O O . GLU A 1 88 ? 11.535 -6.959 -20.229 1.00 96.38 88 GLU A O 1
ATOM 665 N N . LEU A 1 89 ? 12.830 -5.502 -19.116 1.00 96.00 89 LEU A N 1
ATOM 666 C CA . LEU A 1 89 ? 11.809 -5.098 -18.152 1.00 96.00 89 LEU A CA 1
ATOM 667 C C . LEU A 1 89 ? 10.879 -4.041 -18.758 1.00 96.00 89 LEU A C 1
ATOM 669 O O . LEU A 1 89 ? 11.299 -3.094 -19.431 1.00 96.00 89 LEU A O 1
ATOM 673 N N . SER A 1 90 ? 9.585 -4.175 -18.477 1.00 93.94 90 SER A N 1
ATOM 674 C CA . SER A 1 90 ? 8.579 -3.234 -18.955 1.00 93.94 90 SER A CA 1
ATOM 675 C C . SER A 1 90 ? 8.617 -1.926 -18.166 1.00 93.94 90 SER A C 1
ATOM 677 O O . SER A 1 90 ? 8.153 -1.844 -17.034 1.00 93.94 90 SER A O 1
ATOM 679 N N . ASN A 1 91 ? 9.053 -0.849 -18.819 1.00 92.75 91 ASN A N 1
ATOM 680 C CA . ASN A 1 91 ? 8.894 0.520 -18.313 1.00 92.75 91 ASN A CA 1
ATOM 681 C C . ASN A 1 91 ? 7.490 1.092 -18.594 1.00 92.75 91 ASN A C 1
ATOM 683 O O . ASN A 1 91 ? 7.311 2.307 -18.622 1.00 92.75 91 ASN A O 1
ATOM 687 N N . LYS A 1 92 ? 6.498 0.243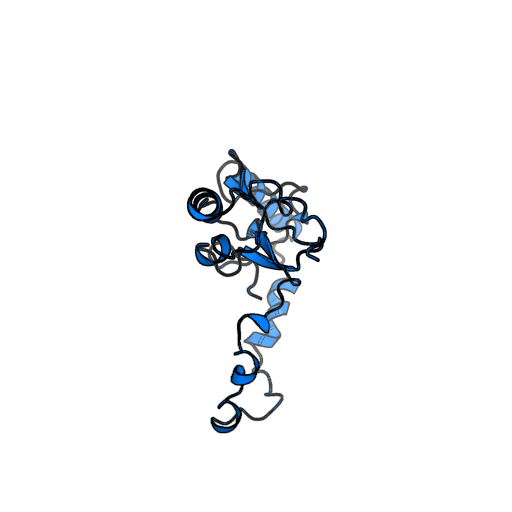 -18.888 1.00 92.19 92 LYS A N 1
ATOM 688 C CA . LYS A 1 92 ? 5.098 0.644 -19.108 1.00 92.19 92 LYS A CA 1
ATOM 689 C C . LYS A 1 92 ? 4.189 0.100 -18.010 1.00 92.19 92 LYS A C 1
ATOM 691 O O . LYS A 1 92 ? 3.310 0.825 -17.551 1.00 92.19 92 LYS A O 1
ATOM 696 N N . GLU A 1 93 ? 4.454 -1.119 -17.549 1.00 93.81 93 GLU A N 1
ATOM 697 C CA . GLU A 1 93 ? 3.719 -1.807 -16.483 1.00 93.81 93 GLU A CA 1
ATOM 698 C C . GLU A 1 93 ? 4.133 -1.267 -15.108 1.00 93.81 93 GLU A C 1
ATOM 700 O O . GLU A 1 93 ? 4.950 -1.842 -14.393 1.00 93.81 93 GLU A O 1
ATOM 705 N N . HIS A 1 94 ? 3.582 -0.109 -14.744 1.00 96.12 94 HIS A N 1
ATOM 706 C CA . HIS A 1 94 ? 3.837 0.505 -13.446 1.00 96.12 94 HIS A CA 1
ATOM 707 C C . HIS A 1 94 ? 2.888 -0.023 -12.378 1.00 96.12 94 HIS A C 1
ATOM 709 O O . HIS A 1 94 ? 1.735 -0.368 -12.637 1.00 96.12 94 HIS A O 1
ATOM 715 N N . VAL A 1 95 ? 3.362 0.013 -11.139 1.00 97.38 95 VAL A N 1
ATOM 716 C CA . VAL A 1 95 ? 2.579 -0.309 -9.948 1.00 97.38 95 VAL A CA 1
ATOM 717 C C . VAL A 1 95 ? 2.488 0.897 -9.020 1.00 97.38 95 VAL A C 1
ATOM 719 O O . VAL A 1 95 ? 3.320 1.802 -9.063 1.00 97.38 95 VAL A O 1
ATOM 722 N N . VAL A 1 96 ? 1.483 0.910 -8.153 1.00 98.00 96 VAL A N 1
ATOM 723 C CA . VAL A 1 96 ? 1.335 1.862 -7.047 1.00 98.00 96 VAL A CA 1
ATOM 724 C C . VAL A 1 96 ? 1.143 1.104 -5.740 1.00 98.00 96 VAL A C 1
ATOM 726 O O . VAL A 1 96 ? 0.704 -0.046 -5.730 1.00 98.00 96 VAL A O 1
ATOM 729 N N . ALA A 1 97 ? 1.524 1.727 -4.629 1.00 98.25 97 ALA A N 1
ATOM 730 C CA . ALA A 1 97 ? 1.342 1.133 -3.313 1.00 98.25 97 ALA A CA 1
ATOM 731 C C . ALA A 1 97 ? -0.112 1.297 -2.846 1.00 98.25 97 ALA A C 1
ATOM 733 O O . ALA A 1 97 ? -0.657 2.395 -2.896 1.00 98.25 97 ALA A O 1
ATOM 734 N N . LEU A 1 98 ? -0.705 0.219 -2.341 1.00 97.31 98 LEU A N 1
ATOM 735 C CA . LEU A 1 98 ? -2.019 0.186 -1.709 1.00 97.31 98 LEU A CA 1
ATOM 736 C C . LEU A 1 98 ? -1.853 -0.268 -0.258 1.00 97.31 98 LEU A C 1
ATOM 738 O O . LEU A 1 98 ? -1.320 -1.353 -0.012 1.00 97.31 98 LEU A O 1
ATOM 742 N N . VAL A 1 99 ? -2.300 0.549 0.696 1.00 96.94 99 VAL A N 1
ATOM 743 C CA . VAL A 1 99 ? -2.264 0.211 2.124 1.00 96.94 99 VAL A CA 1
ATOM 744 C C . VAL A 1 99 ? -3.574 -0.456 2.524 1.00 96.94 99 VAL A C 1
ATOM 746 O O . VAL A 1 99 ? -4.654 0.039 2.222 1.00 96.94 99 VAL A O 1
ATOM 749 N N . ASP A 1 100 ? -3.478 -1.576 3.232 1.00 95.00 100 ASP A N 1
ATOM 750 C CA . ASP A 1 100 ? -4.604 -2.196 3.916 1.00 95.00 100 ASP A CA 1
ATOM 751 C C . ASP A 1 100 ? -4.763 -1.560 5.301 1.00 95.00 100 ASP A C 1
ATOM 753 O O . ASP A 1 100 ? -4.018 -1.860 6.241 1.00 95.00 100 ASP A O 1
ATOM 757 N N . GLU A 1 101 ? -5.716 -0.641 5.410 1.00 93.50 101 GLU A N 1
ATOM 758 C CA . GLU A 1 101 ? -5.953 0.153 6.615 1.00 93.50 101 GLU A CA 1
ATOM 759 C C . GLU A 1 101 ? -6.282 -0.731 7.832 1.00 93.50 101 GLU A C 1
ATOM 761 O O . GLU A 1 101 ? -5.857 -0.443 8.949 1.00 93.50 101 GLU A O 1
ATOM 766 N N . GLU A 1 102 ? -6.968 -1.864 7.632 1.00 91.94 102 GLU A N 1
ATOM 767 C CA . GLU A 1 102 ? -7.331 -2.799 8.707 1.00 91.94 102 GLU A CA 1
ATOM 768 C C . GLU A 1 102 ? -6.129 -3.564 9.275 1.00 91.94 102 GLU A C 1
ATOM 770 O O . GLU A 1 102 ? -6.150 -3.955 10.442 1.00 91.94 102 GLU A O 1
ATOM 775 N N . MET A 1 103 ? -5.066 -3.755 8.489 1.00 94.06 103 MET A N 1
ATOM 776 C CA . MET A 1 103 ? -3.805 -4.350 8.955 1.00 94.06 103 MET A CA 1
ATOM 777 C C . MET A 1 103 ? -2.800 -3.308 9.456 1.00 94.06 103 MET A C 1
ATOM 779 O O . MET A 1 103 ? -1.789 -3.659 10.066 1.00 94.06 103 MET A O 1
ATOM 783 N N . CYS A 1 104 ? -3.044 -2.026 9.188 1.00 96.00 104 CYS A N 1
ATOM 784 C CA . CYS A 1 104 ? -2.134 -0.963 9.572 1.00 96.00 104 CYS A CA 1
ATOM 785 C C . CYS A 1 104 ? -2.049 -0.844 11.102 1.00 96.00 104 CYS A C 1
ATOM 787 O O . CYS A 1 104 ? -3.051 -0.903 11.812 1.00 96.00 104 CYS A O 1
ATOM 789 N N . ILE A 1 105 ? -0.829 -0.655 11.610 1.00 97.06 105 ILE A N 1
ATOM 790 C CA . ILE A 1 105 ? -0.553 -0.405 13.038 1.00 97.06 105 ILE A CA 1
ATOM 791 C C . ILE A 1 105 ? -0.155 1.053 13.306 1.00 97.06 105 ILE A C 1
ATOM 793 O O . ILE A 1 105 ? 0.467 1.354 14.322 1.00 97.06 105 ILE A O 1
ATOM 797 N N . ASN A 1 106 ? -0.443 1.953 12.360 1.00 97.75 106 ASN A N 1
ATOM 798 C CA . ASN A 1 106 ? -0.317 3.404 12.527 1.00 97.75 106 ASN A CA 1
ATOM 799 C C . ASN A 1 106 ? 1.108 3.918 12.840 1.00 97.75 106 ASN A C 1
ATOM 801 O O . ASN A 1 106 ? 1.283 4.997 13.398 1.00 97.75 106 ASN A O 1
ATOM 805 N N . CYS A 1 107 ? 2.151 3.163 12.475 1.00 98.25 107 CYS A N 1
ATOM 806 C CA . CYS A 1 107 ? 3.536 3.493 12.839 1.00 98.25 107 CYS A CA 1
ATOM 807 C C . CYS A 1 107 ? 4.175 4.638 12.030 1.00 98.25 107 CYS A C 1
ATOM 809 O O . CYS A 1 107 ? 5.253 5.100 12.391 1.00 98.25 107 CYS A O 1
ATOM 811 N N . GLY A 1 108 ? 3.585 5.037 10.898 1.00 98.25 108 GLY A N 1
ATOM 812 C CA . GLY A 1 108 ? 4.099 6.121 10.049 1.00 98.25 108 GLY A CA 1
ATOM 813 C C . GLY A 1 108 ? 5.405 5.831 9.293 1.00 98.25 108 GLY A C 1
ATOM 814 O O . GLY A 1 108 ? 5.876 6.697 8.564 1.00 98.25 108 GLY A O 1
ATOM 815 N N . LYS A 1 109 ? 5.996 4.630 9.389 1.00 98.75 109 LYS A N 1
ATOM 816 C CA . LYS A 1 109 ? 7.253 4.301 8.679 1.00 98.75 109 LYS A CA 1
ATOM 817 C C . LYS A 1 109 ? 7.148 4.460 7.164 1.00 98.75 109 LYS A C 1
ATOM 819 O O . LYS A 1 109 ? 8.048 5.015 6.547 1.00 98.75 109 LYS A O 1
ATOM 824 N N . CYS A 1 110 ? 6.036 4.024 6.572 1.00 98.75 110 CYS A N 1
ATOM 825 C CA . CYS A 1 110 ? 5.786 4.211 5.144 1.00 98.75 110 CYS A CA 1
ATOM 826 C C . CYS A 1 110 ? 5.766 5.696 4.753 1.00 98.75 110 CYS A C 1
ATOM 828 O O . CYS A 1 110 ? 6.382 6.061 3.753 1.00 98.75 110 CYS A O 1
ATOM 830 N N . TYR A 1 111 ? 5.112 6.535 5.561 1.00 98.75 111 TYR A N 1
ATOM 831 C CA . TYR A 1 111 ? 5.063 7.984 5.384 1.00 98.75 111 TYR A CA 1
ATOM 832 C C . TYR A 1 111 ? 6.462 8.609 5.478 1.00 98.75 111 TYR A C 1
ATOM 834 O O . TYR A 1 111 ? 6.897 9.254 4.528 1.00 98.75 111 TYR A O 1
ATOM 842 N N . MET A 1 112 ? 7.208 8.334 6.555 1.00 98.62 112 MET A N 1
ATOM 843 C CA . MET A 1 112 ? 8.567 8.863 6.756 1.00 98.62 112 MET A CA 1
ATOM 844 C C . MET A 1 112 ? 9.508 8.486 5.607 1.00 98.62 112 MET A C 1
ATOM 846 O O . MET A 1 112 ? 10.164 9.346 5.031 1.00 98.62 112 MET A O 1
ATOM 850 N N . THR A 1 113 ? 9.524 7.212 5.205 1.00 98.75 113 THR A N 1
ATOM 851 C CA . THR A 1 113 ? 10.372 6.751 4.098 1.00 98.75 113 THR A CA 1
ATOM 852 C C . THR A 1 113 ? 9.975 7.378 2.763 1.00 98.75 113 THR A C 1
ATOM 854 O O . THR A 1 113 ? 10.845 7.700 1.958 1.00 98.75 113 THR A O 1
ATOM 857 N N . CYS A 1 114 ? 8.680 7.580 2.503 1.00 98.75 114 CYS A N 1
ATOM 858 C CA . CYS A 1 114 ? 8.259 8.256 1.278 1.00 98.75 114 CYS A CA 1
ATOM 859 C C . CYS A 1 114 ? 8.633 9.744 1.286 1.00 98.75 114 CYS A C 1
ATOM 861 O O . CYS A 1 114 ? 8.944 10.289 0.228 1.00 98.75 114 CYS A O 1
ATOM 863 N N . ASN A 1 115 ? 8.632 10.386 2.453 1.00 98.50 115 ASN A N 1
ATOM 864 C CA . ASN A 1 115 ? 9.005 11.788 2.585 1.00 98.50 115 ASN A CA 1
ATOM 865 C C . ASN A 1 115 ? 10.505 12.016 2.418 1.00 98.50 115 ASN A C 1
ATOM 867 O O . ASN A 1 115 ? 10.893 12.807 1.564 1.00 98.50 115 ASN A O 1
ATOM 871 N N . ASP A 1 116 ? 11.332 11.294 3.170 1.00 98.44 116 ASP A N 1
ATOM 872 C CA . ASP A 1 116 ? 12.766 11.594 3.260 1.00 98.44 116 ASP A CA 1
ATOM 873 C C . ASP A 1 116 ? 13.608 10.797 2.252 1.00 98.44 116 ASP A C 1
ATOM 875 O O . ASP A 1 116 ? 14.777 11.095 2.026 1.00 98.44 116 ASP A O 1
ATOM 879 N N . THR A 1 117 ? 13.038 9.754 1.641 1.00 98.38 117 THR A N 1
ATOM 880 C CA . THR A 1 117 ? 13.748 8.859 0.702 1.00 98.38 117 THR A CA 1
ATOM 881 C C . THR A 1 117 ? 12.958 8.607 -0.588 1.00 98.38 117 THR A C 1
ATOM 883 O O . THR A 1 117 ? 13.374 7.816 -1.432 1.00 98.38 117 THR A O 1
ATOM 886 N N . GLY A 1 118 ? 11.802 9.251 -0.762 1.00 97.25 118 GLY A N 1
ATOM 887 C CA . GLY A 1 118 ? 10.891 8.986 -1.873 1.00 97.25 118 GLY A CA 1
ATOM 888 C C . GLY A 1 118 ? 10.360 10.245 -2.551 1.00 97.25 118 GLY A C 1
ATOM 889 O O . GLY A 1 118 ? 11.117 11.106 -2.989 1.00 97.25 118 GLY A O 1
ATOM 890 N N . TYR A 1 119 ? 9.036 10.296 -2.696 1.00 98.06 119 TYR A N 1
ATOM 891 C CA . TYR A 1 119 ? 8.316 11.252 -3.543 1.00 98.06 119 TYR A CA 1
ATOM 892 C C . TYR A 1 119 ? 7.196 11.993 -2.800 1.00 98.06 119 TYR A C 1
ATOM 894 O O . TYR A 1 119 ? 6.288 12.520 -3.443 1.00 98.06 119 TYR A O 1
ATOM 902 N N . GLN A 1 120 ? 7.217 11.974 -1.460 1.00 98.31 120 GLN A N 1
ATOM 903 C CA . GLN A 1 120 ? 6.252 12.666 -0.598 1.00 98.31 120 GLN A CA 1
ATOM 904 C C . GLN A 1 120 ? 4.787 12.325 -0.943 1.00 98.31 120 GLN A C 1
ATOM 906 O O . GLN A 1 120 ? 3.903 13.168 -0.845 1.00 98.31 120 GLN A O 1
ATOM 911 N N . ALA A 1 121 ? 4.523 11.093 -1.395 1.00 98.31 121 ALA A N 1
ATOM 912 C CA . ALA A 1 121 ? 3.266 10.672 -2.029 1.00 98.31 121 ALA A CA 1
ATOM 913 C C . ALA A 1 121 ? 2.247 10.037 -1.064 1.00 98.31 121 ALA A C 1
ATOM 915 O O . ALA A 1 121 ? 1.283 9.410 -1.507 1.00 98.31 121 ALA A O 1
ATOM 916 N N . ILE A 1 122 ? 2.486 10.127 0.243 1.00 98.56 122 ILE A N 1
ATOM 917 C CA . ILE A 1 122 ? 1.642 9.522 1.275 1.00 98.56 122 ILE A CA 1
ATOM 918 C C . ILE A 1 122 ? 1.154 10.639 2.188 1.00 98.56 122 ILE A C 1
ATOM 920 O O . ILE A 1 122 ? 1.969 11.372 2.738 1.00 98.56 122 ILE A O 1
ATOM 924 N N . ASP A 1 123 ? -0.157 10.755 2.353 1.00 98.19 123 ASP A N 1
ATOM 925 C CA . ASP A 1 123 ? -0.764 11.570 3.401 1.00 98.19 123 ASP A CA 1
ATOM 926 C C . ASP A 1 123 ? -0.858 10.750 4.680 1.00 98.19 123 ASP A C 1
ATOM 928 O O . ASP A 1 123 ? -1.142 9.555 4.637 1.00 98.19 123 ASP A O 1
ATOM 932 N N . PHE A 1 124 ? -0.610 11.380 5.823 1.00 97.81 124 PHE A N 1
ATOM 933 C CA . PHE A 1 124 ? -0.687 10.727 7.124 1.00 97.81 124 PHE A CA 1
ATOM 934 C C . PHE A 1 124 ? -1.639 11.508 8.021 1.00 97.81 124 PHE A C 1
ATOM 936 O O . PHE A 1 124 ? -1.340 12.633 8.420 1.00 97.81 124 PHE A O 1
ATOM 943 N N . ASP A 1 125 ? -2.809 10.931 8.297 1.00 95.81 125 ASP A N 1
ATOM 944 C CA . ASP A 1 125 ? -3.859 11.637 9.027 1.00 95.81 125 ASP A CA 1
ATOM 945 C C . ASP A 1 125 ? -3.459 11.897 10.488 1.00 95.81 125 ASP A C 1
ATOM 947 O O . ASP A 1 125 ? -3.050 10.995 11.219 1.00 95.81 125 ASP A O 1
ATOM 951 N N . ALA A 1 126 ? -3.618 13.140 10.940 1.00 95.81 126 ALA A N 1
ATOM 952 C CA . ALA A 1 126 ? -3.147 13.582 12.251 1.00 95.81 126 ALA A CA 1
ATOM 953 C C . ALA A 1 126 ? -3.965 13.026 13.433 1.00 95.81 126 ALA A C 1
ATOM 955 O O . ALA A 1 126 ? -3.515 13.108 14.573 1.00 95.81 126 ALA A O 1
ATOM 956 N N . LYS A 1 127 ? -5.172 12.494 13.196 1.00 92.31 127 LYS A N 1
ATOM 957 C CA . LYS A 1 127 ? -6.056 11.981 14.259 1.00 92.31 127 LYS A CA 1
ATOM 958 C C . LYS A 1 127 ? -6.027 10.460 14.337 1.00 92.31 127 LYS A C 1
ATOM 960 O O . LYS A 1 127 ? -5.897 9.885 15.414 1.00 92.31 127 LYS A O 1
ATOM 965 N N . THR A 1 128 ? -6.181 9.813 13.192 1.00 93.31 128 THR A N 1
ATOM 966 C CA . THR A 1 128 ? -6.263 8.361 13.036 1.00 93.31 128 THR A CA 1
ATOM 967 C C . THR A 1 128 ? -4.899 7.728 12.809 1.00 93.31 128 THR A C 1
ATOM 969 O O . THR A 1 128 ? -4.756 6.526 13.028 1.00 93.31 128 THR A O 1
ATOM 972 N N . HIS A 1 129 ? -3.893 8.513 12.400 1.00 96.62 129 HIS A N 1
ATOM 973 C CA . HIS A 1 129 ? -2.562 8.029 12.031 1.00 96.62 129 HIS A CA 1
ATOM 974 C C . HIS A 1 129 ? -2.625 6.960 10.926 1.00 96.62 129 HIS A C 1
ATOM 976 O O . HIS A 1 129 ? -1.842 6.003 10.913 1.00 96.62 129 HIS A O 1
ATOM 982 N N . LEU A 1 130 ? -3.605 7.065 10.026 1.00 95.81 130 LEU A N 1
ATOM 983 C CA . LEU A 1 130 ? -3.729 6.195 8.863 1.00 95.81 130 LEU A CA 1
ATOM 984 C C . LEU A 1 130 ? -3.012 6.826 7.663 1.00 95.81 130 LEU A C 1
ATOM 986 O O . LEU A 1 130 ? -3.221 8.009 7.380 1.00 95.81 130 LEU A O 1
ATOM 990 N N . PRO A 1 131 ? -2.144 6.067 6.970 1.00 97.69 131 PRO A N 1
ATOM 991 C CA . PRO A 1 131 ? -1.497 6.529 5.754 1.00 97.69 131 PRO A CA 1
ATOM 992 C C . PRO A 1 131 ? -2.384 6.288 4.524 1.00 97.69 131 PRO A C 1
ATOM 994 O O . PRO A 1 131 ? -2.832 5.165 4.297 1.00 97.69 131 PRO A O 1
ATOM 997 N N . VAL A 1 132 ? -2.546 7.307 3.682 1.00 97.31 132 VAL A N 1
ATOM 998 C CA . VAL A 1 132 ? -3.252 7.234 2.394 1.00 97.31 132 VAL A CA 1
ATOM 999 C C . VAL A 1 132 ? -2.269 7.542 1.271 1.00 97.31 132 VAL A C 1
ATOM 1001 O O . VAL A 1 132 ? -1.602 8.573 1.273 1.00 97.31 132 VAL A O 1
ATOM 1004 N N . VAL A 1 133 ? -2.147 6.637 0.301 1.00 97.94 133 VAL A N 1
ATOM 1005 C CA . VAL A 1 133 ? -1.251 6.829 -0.848 1.00 97.94 133 VAL A CA 1
ATOM 1006 C C . VAL A 1 133 ? -1.976 7.638 -1.919 1.00 97.94 133 VAL A C 1
ATOM 1008 O O . VAL A 1 133 ? -3.010 7.211 -2.430 1.00 97.94 133 VAL A O 1
ATOM 1011 N N . ARG A 1 134 ? -1.404 8.772 -2.329 1.00 96.75 134 ARG A N 1
ATOM 1012 C CA . ARG A 1 134 ? -1.882 9.507 -3.503 1.00 96.75 134 ARG A CA 1
ATOM 1013 C C . ARG A 1 134 ? -1.374 8.821 -4.762 1.00 96.75 134 ARG A C 1
ATOM 1015 O O . ARG A 1 134 ? -0.218 8.991 -5.153 1.00 96.75 134 ARG A O 1
ATOM 1022 N N . GLU A 1 135 ? -2.240 8.049 -5.419 1.00 94.56 135 GLU A N 1
ATOM 1023 C CA . GLU A 1 135 ? -1.884 7.281 -6.624 1.00 94.56 135 GLU A CA 1
ATOM 1024 C C . GLU A 1 135 ? -1.252 8.154 -7.719 1.00 94.56 135 GLU A C 1
ATOM 1026 O O . GLU A 1 135 ? -0.300 7.733 -8.377 1.00 94.56 135 GLU A O 1
ATOM 1031 N N . ALA A 1 136 ? -1.725 9.395 -7.877 1.00 93.56 136 ALA A N 1
ATOM 1032 C CA . ALA A 1 136 ? -1.184 10.349 -8.843 1.00 93.56 136 ALA A CA 1
ATOM 1033 C C . ALA A 1 136 ? 0.318 10.618 -8.633 1.00 93.56 136 ALA A C 1
ATOM 1035 O O . ALA A 1 136 ? 1.070 10.662 -9.606 1.00 93.56 136 ALA A O 1
ATOM 1036 N N . ASP A 1 137 ? 0.755 10.720 -7.376 1.00 96.12 137 ASP A N 1
ATOM 1037 C CA . ASP A 1 137 ? 2.132 11.044 -7.002 1.00 96.12 137 ASP A CA 1
ATOM 1038 C C . ASP A 1 137 ? 3.025 9.820 -6.804 1.00 96.12 137 ASP A C 1
ATOM 1040 O O . ASP A 1 137 ? 4.246 9.923 -6.956 1.00 96.12 137 ASP A O 1
ATOM 1044 N N . CYS A 1 138 ? 2.434 8.678 -6.451 1.00 97.69 138 CYS A N 1
ATOM 1045 C CA . CYS A 1 138 ? 3.155 7.441 -6.191 1.00 97.69 138 CYS A CA 1
ATOM 1046 C C . CYS A 1 138 ? 3.857 6.943 -7.460 1.00 97.69 138 CYS A C 1
ATOM 1048 O O . CYS A 1 138 ? 3.225 6.735 -8.493 1.00 97.69 138 CYS A O 1
ATOM 1050 N N . THR A 1 139 ? 5.163 6.702 -7.374 1.00 97.62 139 THR A N 1
ATOM 1051 C CA . THR A 1 139 ? 5.980 6.203 -8.495 1.00 97.62 139 THR A CA 1
ATOM 1052 C C . THR A 1 139 ? 6.133 4.686 -8.512 1.00 97.62 139 THR A C 1
ATOM 1054 O O . THR A 1 139 ? 6.736 4.147 -9.433 1.00 97.62 139 THR A O 1
ATOM 1057 N N . GLY A 1 140 ? 5.631 3.993 -7.487 1.00 97.56 140 GLY A N 1
ATOM 1058 C CA . GLY A 1 140 ? 5.800 2.549 -7.372 1.00 97.56 140 GLY A CA 1
ATOM 1059 C C . GLY A 1 140 ? 7.196 2.101 -6.942 1.00 97.56 140 GLY A C 1
ATOM 1060 O O . GLY A 1 140 ? 7.514 0.933 -7.110 1.00 97.56 140 GLY A O 1
ATOM 1061 N N . CYS A 1 141 ? 8.024 2.974 -6.349 1.00 98.00 141 CYS A N 1
ATOM 1062 C CA . CYS A 1 141 ? 9.409 2.651 -5.961 1.00 98.00 141 CYS A CA 1
ATOM 1063 C C . CYS A 1 141 ? 9.563 1.537 -4.906 1.00 98.00 141 CYS A C 1
ATOM 1065 O O . CYS A 1 141 ? 10.683 1.146 -4.596 1.00 98.00 141 CYS A O 1
ATOM 1067 N N . THR A 1 142 ? 8.465 1.035 -4.332 1.00 98.38 142 THR A N 1
ATOM 1068 C CA . THR A 1 142 ? 8.393 -0.068 -3.351 1.00 98.38 142 THR A CA 1
ATOM 1069 C C . THR A 1 142 ? 9.026 0.173 -1.974 1.00 98.38 142 THR A C 1
ATOM 1071 O O . THR A 1 142 ? 8.848 -0.654 -1.084 1.00 98.38 142 THR A O 1
ATOM 1074 N N . LEU A 1 143 ? 9.666 1.319 -1.718 1.00 98.62 143 LEU A N 1
ATOM 1075 C CA . LEU A 1 143 ? 10.334 1.577 -0.431 1.00 98.62 143 LEU A CA 1
ATOM 1076 C C . LEU A 1 143 ? 9.393 1.488 0.782 1.00 98.62 143 LEU A C 1
ATOM 1078 O O . LEU A 1 143 ? 9.763 0.919 1.805 1.00 98.62 143 LEU A O 1
ATOM 1082 N N . CYS A 1 144 ? 8.166 2.007 0.671 1.00 98.69 144 CYS A N 1
ATOM 1083 C CA . CYS A 1 144 ? 7.184 1.947 1.756 1.00 98.69 144 CYS A CA 1
ATOM 1084 C C . CYS A 1 144 ? 6.778 0.507 2.108 1.00 98.69 144 CYS A C 1
ATOM 1086 O O . CYS A 1 144 ? 6.602 0.201 3.287 1.00 98.69 144 CYS A O 1
ATOM 1088 N N . HIS A 1 145 ? 6.664 -0.370 1.105 1.00 98.38 145 HIS A N 1
ATOM 1089 C CA . HIS A 1 145 ? 6.388 -1.792 1.295 1.00 98.38 145 HIS A CA 1
ATOM 1090 C C . HIS A 1 145 ? 7.536 -2.467 2.055 1.00 98.38 145 HIS A C 1
ATOM 1092 O O . HIS A 1 145 ? 7.290 -3.138 3.054 1.00 98.38 145 HIS A O 1
ATOM 1098 N N . SER A 1 146 ? 8.782 -2.198 1.659 1.00 98.44 146 SER A N 1
ATOM 1099 C CA . SER A 1 146 ? 9.981 -2.806 2.251 1.00 98.44 146 SER A CA 1
ATOM 1100 C C . SER A 1 146 ? 10.217 -2.447 3.722 1.00 98.44 146 SER A C 1
ATOM 1102 O O . SER A 1 146 ? 10.821 -3.228 4.451 1.00 98.44 146 SER A O 1
ATOM 1104 N N . VAL A 1 147 ? 9.756 -1.276 4.180 1.00 98.56 147 VAL A N 1
ATOM 1105 C CA . VAL A 1 147 ? 9.922 -0.827 5.580 1.00 98.56 147 VAL A CA 1
ATOM 1106 C C . VAL A 1 147 ? 8.709 -1.115 6.468 1.00 98.56 147 VAL A C 1
ATOM 1108 O O . VAL A 1 147 ? 8.752 -0.851 7.676 1.00 98.56 147 VAL A O 1
ATOM 1111 N N . CYS A 1 148 ? 7.604 -1.595 5.890 1.00 98.50 148 CYS A N 1
ATOM 1112 C CA . CYS A 1 148 ? 6.384 -1.844 6.643 1.00 98.50 148 CYS A CA 1
ATOM 1113 C C . CYS A 1 148 ? 6.606 -3.004 7.631 1.00 98.50 148 CYS A C 1
ATOM 1115 O O . CYS A 1 148 ? 6.976 -4.099 7.214 1.00 98.50 148 CYS A O 1
ATOM 1117 N N . PRO A 1 149 ? 6.366 -2.810 8.942 1.00 98.06 149 PRO A N 1
ATOM 1118 C CA . PRO A 1 149 ? 6.585 -3.862 9.935 1.00 98.06 149 PRO A CA 1
ATOM 1119 C C . PRO A 1 149 ? 5.506 -4.954 9.910 1.00 98.06 149 PRO A C 1
ATOM 1121 O O . PRO A 1 149 ? 5.659 -5.969 10.585 1.00 98.06 149 PRO A O 1
ATOM 1124 N N . VAL A 1 150 ? 4.406 -4.743 9.179 1.00 97.31 150 VAL A N 1
ATOM 1125 C CA . VAL A 1 150 ? 3.295 -5.691 9.076 1.00 97.31 150 VAL A CA 1
ATOM 1126 C C . VAL A 1 150 ? 3.359 -6.379 7.708 1.00 97.31 150 VAL A C 1
ATOM 1128 O O . VAL A 1 150 ? 3.165 -5.707 6.691 1.00 97.31 150 VAL A O 1
ATOM 1131 N N . PRO A 1 151 ? 3.608 -7.701 7.656 1.00 95.50 151 PRO A N 1
ATOM 1132 C CA . PRO A 1 151 ? 3.645 -8.445 6.402 1.00 95.50 151 PRO A CA 1
ATOM 1133 C C . PRO A 1 151 ? 2.352 -8.270 5.604 1.00 95.50 151 PRO A C 1
ATOM 1135 O O . PRO A 1 151 ? 1.262 -8.323 6.168 1.00 95.50 151 PRO A O 1
ATOM 1138 N N . ASP A 1 152 ? 2.479 -8.064 4.294 1.00 95.19 152 ASP A N 1
ATOM 1139 C CA . ASP A 1 152 ? 1.370 -7.849 3.353 1.00 95.19 152 ASP A CA 1
ATOM 1140 C C . ASP A 1 152 ? 0.444 -6.649 3.647 1.00 95.19 152 ASP A C 1
ATOM 1142 O O . ASP A 1 152 ? -0.566 -6.495 2.955 1.00 95.19 152 ASP A O 1
ATOM 1146 N N . CYS A 1 153 ? 0.763 -5.776 4.616 1.00 96.94 153 CYS A N 1
ATOM 1147 C CA . CYS A 1 153 ? -0.035 -4.573 4.896 1.00 96.94 153 CYS A CA 1
ATOM 1148 C C . CYS A 1 153 ? -0.037 -3.591 3.725 1.00 96.94 153 CYS A C 1
ATOM 1150 O O . CYS A 1 153 ? -1.065 -2.988 3.433 1.00 96.94 153 CYS A O 1
ATOM 1152 N N . ILE A 1 154 ? 1.087 -3.461 3.024 1.00 97.94 154 ILE A N 1
ATOM 1153 C CA . ILE A 1 154 ? 1.187 -2.667 1.799 1.00 97.94 154 ILE A CA 1
ATOM 1154 C C . ILE A 1 154 ? 1.350 -3.630 0.634 1.00 97.94 154 ILE A C 1
ATOM 1156 O O . ILE A 1 154 ? 2.190 -4.524 0.699 1.00 97.94 154 ILE A O 1
ATOM 1160 N N . ARG A 1 155 ? 0.580 -3.450 -0.436 1.00 97.25 155 ARG A N 1
ATOM 1161 C CA . ARG A 1 155 ? 0.686 -4.249 -1.663 1.00 97.25 155 ARG A CA 1
ATOM 1162 C C . ARG A 1 155 ? 0.996 -3.348 -2.844 1.00 97.25 155 ARG A C 1
ATOM 1164 O O . ARG A 1 155 ? 0.515 -2.223 -2.902 1.00 97.25 155 ARG A O 1
ATOM 1171 N N . MET A 1 156 ? 1.773 -3.860 -3.789 1.00 97.88 156 MET A N 1
ATOM 1172 C CA . MET A 1 156 ? 1.966 -3.197 -5.073 1.00 97.88 156 MET A CA 1
ATOM 1173 C C . MET A 1 156 ? 0.866 -3.676 -6.017 1.00 97.88 156 MET A C 1
ATOM 1175 O O . MET A 1 156 ? 0.748 -4.874 -6.267 1.00 97.88 156 MET A O 1
ATOM 1179 N N . VAL A 1 157 ? 0.034 -2.753 -6.485 1.00 97.12 157 VAL A N 1
ATOM 1180 C CA . VAL A 1 157 ? -1.072 -3.028 -7.410 1.00 97.12 157 VAL A CA 1
ATOM 1181 C C . VAL A 1 157 ? -0.820 -2.328 -8.734 1.00 97.12 157 VAL A C 1
ATOM 1183 O O . VAL A 1 157 ? -0.143 -1.302 -8.770 1.00 97.12 157 VAL A O 1
ATOM 1186 N N . GLU A 1 158 ? -1.343 -2.880 -9.823 1.00 96.81 158 GLU A N 1
ATOM 1187 C CA . GLU A 1 158 ? -1.196 -2.294 -11.155 1.00 96.81 158 GLU A CA 1
ATOM 1188 C C . GLU A 1 158 ? -1.743 -0.861 -11.197 1.00 96.81 158 GLU A C 1
ATOM 1190 O O . GLU A 1 158 ? -2.838 -0.566 -10.705 1.00 96.81 158 GLU A O 1
ATOM 1195 N N . ARG A 1 159 ? -0.966 0.047 -11.792 1.00 95.50 159 ARG A N 1
ATOM 1196 C CA . ARG A 1 159 ? -1.378 1.430 -11.995 1.00 95.50 159 ARG A CA 1
ATOM 1197 C C . ARG A 1 159 ? -2.372 1.493 -13.153 1.00 95.50 159 ARG A C 1
ATOM 1199 O O . ARG A 1 159 ? -2.030 1.204 -14.291 1.00 95.50 159 ARG A O 1
ATOM 1206 N N . LYS A 1 160 ? -3.585 1.976 -12.880 1.00 91.75 160 LYS A N 1
ATOM 1207 C CA . LYS A 1 160 ? -4.647 2.115 -13.898 1.00 91.75 160 LYS A CA 1
ATOM 1208 C C . LYS A 1 160 ? -4.401 3.236 -14.915 1.00 91.75 160 LYS A C 1
ATOM 1210 O O . LYS A 1 160 ? -5.061 3.288 -15.947 1.00 91.75 160 LYS A O 1
ATOM 1215 N N . THR A 1 161 ? -3.507 4.171 -14.604 1.00 88.25 161 THR A N 1
ATOM 1216 C CA . THR A 1 161 ? -3.209 5.349 -15.427 1.00 88.25 161 THR A CA 1
ATOM 1217 C C . THR A 1 161 ? -1.794 5.282 -15.983 1.00 88.25 161 THR A C 1
ATOM 1219 O O . THR A 1 161 ? -0.898 4.717 -15.357 1.00 88.25 161 THR A O 1
ATOM 1222 N N . LEU A 1 162 ? -1.572 5.904 -17.144 1.00 87.88 162 LEU A N 1
ATOM 1223 C CA . LEU A 1 162 ? -0.230 6.025 -17.710 1.00 87.88 162 LEU A CA 1
ATOM 1224 C C . LEU A 1 162 ? 0.692 6.774 -16.739 1.00 87.88 162 LEU A C 1
ATOM 1226 O O . LEU A 1 162 ? 0.333 7.822 -16.197 1.00 87.88 162 LEU A O 1
ATOM 1230 N N . TYR A 1 163 ? 1.887 6.230 -16.517 1.00 92.62 163 TYR A N 1
ATOM 1231 C CA . TYR A 1 163 ? 2.896 6.869 -15.684 1.00 92.62 163 TYR A CA 1
ATOM 1232 C C . TYR A 1 163 ? 3.668 7.924 -16.478 1.00 92.62 163 TYR A C 1
ATOM 1234 O O . TYR A 1 163 ? 4.198 7.643 -17.554 1.00 92.62 163 TYR A O 1
ATOM 1242 N N . MET A 1 164 ? 3.769 9.129 -15.918 1.00 92.12 164 MET A N 1
ATOM 1243 C CA . MET A 1 164 ? 4.569 10.215 -16.472 1.00 92.12 164 MET A CA 1
ATOM 1244 C C . MET A 1 164 ? 5.719 10.548 -15.509 1.00 92.12 164 MET A C 1
ATOM 1246 O O . MET A 1 164 ? 5.460 11.028 -14.402 1.00 92.12 164 MET A O 1
ATOM 1250 N N . PRO A 1 165 ? 6.988 10.312 -15.895 1.00 94.25 165 PRO A N 1
ATOM 1251 C CA . PRO A 1 165 ? 8.131 10.605 -15.037 1.00 94.25 165 PRO A CA 1
ATOM 1252 C C . PRO A 1 165 ? 8.224 12.095 -14.680 1.00 94.25 165 PRO A C 1
ATOM 1254 O O . PRO A 1 165 ? 8.228 12.958 -15.561 1.00 94.25 165 PRO A O 1
ATOM 1257 N N . LYS A 1 166 ? 8.358 12.402 -13.386 1.00 93.25 166 LYS A N 1
ATOM 1258 C CA . LYS A 1 166 ? 8.546 13.772 -12.884 1.00 93.25 166 LYS A CA 1
ATOM 1259 C C . LYS A 1 166 ? 9.960 14.255 -13.237 1.00 93.25 166 LYS A C 1
ATOM 1261 O O . LYS A 1 166 ? 10.928 13.854 -12.601 1.00 93.25 166 LYS A O 1
ATOM 1266 N N . ARG A 1 167 ? 10.087 15.101 -14.266 1.00 95.50 167 ARG A N 1
ATOM 1267 C CA . ARG A 1 167 ? 11.384 15.623 -14.752 1.00 95.50 167 ARG A CA 1
ATOM 1268 C C . ARG A 1 167 ? 11.901 16.849 -13.986 1.00 95.50 167 ARG A C 1
ATOM 1270 O O . ARG A 1 167 ? 13.060 17.208 -14.154 1.00 95.50 167 ARG A O 1
ATOM 1277 N N . GLY A 1 168 ? 11.065 17.492 -13.168 1.00 94.31 168 GLY A N 1
ATOM 1278 C CA . GLY A 1 168 ? 11.400 18.708 -12.408 1.00 94.31 168 GLY A CA 1
ATOM 1279 C C . GLY A 1 168 ? 11.439 19.979 -13.263 1.00 94.31 168 GLY A C 1
ATOM 1280 O O . GLY A 1 168 ? 10.825 20.976 -12.902 1.00 94.31 168 GLY A O 1
ATOM 1281 N N . ILE A 1 169 ? 12.082 19.915 -14.429 1.00 94.00 169 ILE A N 1
ATOM 1282 C CA . ILE A 1 169 ? 12.099 20.964 -15.455 1.00 94.00 169 ILE A CA 1
ATOM 1283 C C . ILE A 1 169 ? 11.415 20.474 -16.740 1.00 94.00 169 ILE A C 1
ATOM 1285 O O . ILE A 1 169 ? 11.427 19.266 -17.011 1.00 94.00 169 ILE A O 1
ATOM 1289 N N . PRO A 1 170 ? 10.817 21.372 -17.546 1.00 91.25 170 PRO A N 1
ATOM 1290 C CA . PRO A 1 170 ? 10.296 21.005 -18.856 1.00 91.25 170 PRO A CA 1
ATOM 1291 C C . PRO A 1 170 ? 11.400 20.390 -19.717 1.00 91.25 170 PRO A C 1
ATOM 1293 O O . PRO A 1 170 ? 12.517 20.906 -19.774 1.00 91.25 170 PRO A O 1
ATOM 1296 N N . VAL A 1 171 ? 11.087 19.286 -20.394 1.00 89.12 171 VAL A N 1
ATOM 1297 C CA . VAL A 1 171 ? 11.997 18.728 -21.396 1.00 89.12 171 VAL A CA 1
ATOM 1298 C C . VAL A 1 171 ? 12.094 19.755 -22.517 1.00 89.12 171 VAL A C 1
ATOM 1300 O O . VAL A 1 171 ? 11.061 20.188 -23.031 1.00 89.12 171 VAL A O 1
ATOM 1303 N N . ALA A 1 172 ? 13.313 20.172 -22.870 1.00 82.44 172 ALA A N 1
ATOM 1304 C CA . ALA A 1 172 ? 13.515 21.055 -24.009 1.00 82.44 172 ALA A CA 1
ATOM 1305 C C . ALA A 1 172 ? 12.822 20.435 -25.227 1.00 82.44 172 ALA A C 1
ATOM 1307 O O . ALA A 1 172 ? 13.049 19.262 -25.532 1.00 82.44 172 ALA A O 1
ATOM 1308 N N . SER A 1 173 ? 11.947 21.194 -25.889 1.00 68.69 173 SER A N 1
ATOM 1309 C CA . SER A 1 173 ? 11.339 20.752 -27.137 1.00 68.69 173 SER A CA 1
ATOM 1310 C C . SER A 1 173 ? 12.473 20.517 -28.124 1.00 68.69 173 SER A C 1
ATOM 1312 O O . SER A 1 173 ? 13.082 21.476 -28.599 1.00 68.69 173 SER A O 1
ATOM 1314 N N . THR A 1 174 ? 12.805 19.259 -28.396 1.00 60.06 174 THR A N 1
ATOM 1315 C CA . THR A 1 174 ? 13.703 18.931 -29.493 1.00 60.06 174 THR A CA 1
ATOM 1316 C C . THR A 1 174 ? 13.041 19.460 -30.757 1.00 60.06 174 THR A C 1
ATOM 1318 O O . THR A 1 174 ? 12.044 18.900 -31.216 1.00 60.06 174 THR A O 1
ATOM 1321 N N . SER A 1 175 ? 13.570 20.550 -31.318 1.00 56.84 175 SER A N 1
ATOM 1322 C CA . SER A 1 175 ? 13.487 20.750 -32.760 1.00 56.84 175 SER A CA 1
ATOM 1323 C C . SER A 1 175 ? 13.923 19.438 -33.423 1.00 56.84 175 SER A C 1
ATOM 1325 O O . SER A 1 175 ? 14.806 18.765 -32.879 1.00 56.84 175 SER A O 1
ATOM 1327 N N . PRO A 1 176 ? 13.282 19.023 -34.529 1.00 56.69 176 PRO A N 1
ATOM 1328 C CA . PRO A 1 176 ? 13.629 17.771 -35.184 1.00 56.69 176 PRO A CA 1
ATOM 1329 C C . PRO A 1 176 ? 15.137 17.760 -35.433 1.00 56.69 176 PRO A C 1
ATOM 1331 O O . PRO A 1 176 ? 15.680 18.683 -36.040 1.00 56.69 176 PRO A O 1
ATOM 1334 N N . VAL A 1 177 ? 15.813 16.762 -34.863 1.00 56.75 177 VAL A N 1
ATOM 1335 C CA . VAL A 1 177 ? 17.216 16.493 -35.169 1.00 56.75 177 VAL A CA 1
ATOM 1336 C C . VAL A 1 177 ? 17.254 16.128 -36.662 1.00 56.75 177 VAL A C 1
ATOM 1338 O O . VAL A 1 177 ? 16.432 15.297 -37.058 1.00 56.75 177 VAL A O 1
ATOM 1341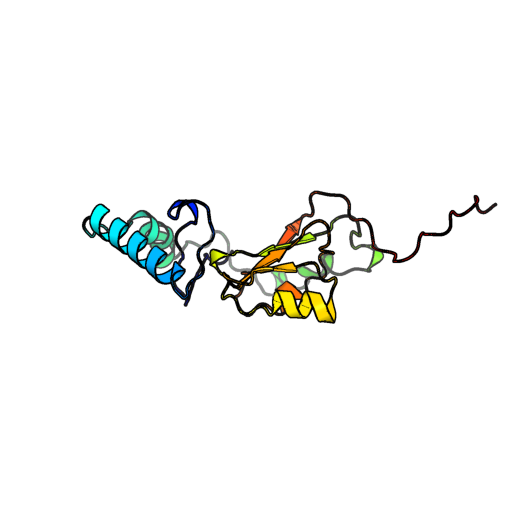 N N . PRO A 1 178 ? 18.090 16.793 -37.485 1.00 51.66 178 PRO A N 1
ATOM 1342 C CA . PRO A 1 178 ? 18.178 16.529 -38.922 1.00 51.66 178 PRO A CA 1
ATOM 1343 C C . PRO A 1 178 ? 18.623 15.098 -39.237 1.00 51.66 178 PRO A C 1
ATOM 1345 O O . PRO A 1 178 ? 19.359 14.506 -38.412 1.00 51.66 178 PRO A O 1
#

Secondary structure (DSSP, 8-state):
-PPPEETTEEPPPGGGGTSS---SSHHHHHHHHHHHHHHHHHTTT---HHHHHHHHHHHHSPPPPSSPPPPHHHHTTTTGGG---GGGS-SS--EEEEE-TTT-----HHHHHHHHHS---EEE-TTT--EEE-TTT-----HHHHH-SSTTSEEEEE-SS------SSPPP--PPP-

Nearest PDB structures (foldseek):
  8f5w-assembly1_B  TM=8.968E-01  e=2.856E-17  Sus scrofa
  7m32-assembly2_D  TM=8.972E-01  e=6.921E-17  Sus scrofa
  1gth-assembly1_B  TM=9.317E-01  e=1.677E-16  Sus scrofa
  7lju-assembly2_C  TM=8.945E-01  e=4.329E-16  Sus scrofa
  7ljs-assembly1_B  TM=8.980E-01  e=9.242E-16  Sus scrofa

Organism: Taenia asiatica (NCBI:txid60517)

Solvent-accessible surface area (backbone atoms only — not comparable to full-atom values): 11542 Å² total; per-residue (Å²): 130,84,76,57,35,55,99,88,38,78,59,80,73,70,80,81,65,78,80,63,91,69,43,90,51,76,71,40,31,53,53,54,50,50,52,51,51,51,50,47,58,73,43,71,73,56,71,66,55,73,69,57,55,77,44,41,64,72,73,76,37,82,77,77,73,92,61,80,83,79,52,72,78,73,52,66,69,74,64,56,90,80,61,78,60,76,88,77,52,67,94,73,77,50,36,25,67,43,69,40,71,83,39,53,82,54,76,54,53,37,43,52,45,23,54,81,75,58,67,60,27,47,49,68,41,92,86,65,36,49,70,45,62,42,67,92,56,39,80,41,82,53,60,38,50,76,59,44,92,47,87,79,24,46,41,80,40,79,48,94,60,89,84,75,84,86,69,93,58,83,76,78,80,74,68,83,81,129

Foldseek 3Di:
DDALDDPNHHDDDPPQQPPDQQACDDVSVVSVVVSVVVVCVVCVNPDPVVVVVVCCCVVVDDDDDPDDDDDPVRVPCPCVVVDDDPVVDDPWFFWFKDFDSSNDPLPCQLQVCCVPPHQNQWDQDPPRSGIDGNLLRGRRPCRSVVRGPGDPRMDIGTRPDTDDDDPVDDDPPDDPDD